Protein AF-A0A1A8PCQ2-F1 (afdb_monomer_lite)

InterPro domains:
  IPR011990 Tetratricopeptide-like helical domain superfamily [G3DSA:1.25.40.10] (25-144)
  IPR052284 Collagen-modifying leprecan protein [PTHR13986] (1-192)
  IPR056585 Leprecan-like alpha-helical domain [PF23557] (1-192)

pLDDT: mean 93.03, std 7.13, range [60.5, 98.38]

Radius of gyration: 22.76 Å; chains: 1; bounding box: 56×37×60 Å

Organism: NCBI:txid704102

Sequence (193 aa):
WAKAAELLEKSITTKETLRKVRRQCYDDCAASGTAALSKLDSEEGNTWDQWALDWIQQRAECLRFCVGQSVSPTGQLPVSTDIEYEFDTRNPYNFLQVTYYKLEKVKKAASAAHTYFVANPSHLEMRNNIEKYRRMEGVSEEDFQDREIEKEKHWVLYDAAVHHEASSDWLRAAEKWKACVNQTLLQTDECRL

Secondary structure (DSSP, 8-state):
-HHHHHHHHHHHHHHHHHHHHHHHHHHHTTTTTHHHHHHHTS--TT-HHHHHHHHHHHHHHHHHHHHHHHS-GGGGSPPPHHHHHHHHTTHHHHHHHHHHHHTT-HHHHHHHHHHHHHH-TT-HHHHHHHHHHHTSTT--GGG---TTHHHHHHHHHHHHHHHHHHTT-HHHHHHHHHHHHHHHHHHHHHH--

Foldseek 3Di:
DVVLLVVLVVVVVLVVVLLVQLLVLLVVLVCFLVVLVVCCPPPDPDCNVVSVVNRVVRSVVSSCVSSVVPAPPVSPDDDDPVVVVCVVLLVSLVVNLVVCVVVVVLLSSQQSLLLNCVSVVVPPVSVVVNVVSCPDPPHDPVSNHRPCVLVCVLVVLVVQLVVCVVVVVVVVNVVSVVVSVVSVVVVVSSVPD

Structure (mmCIF, N/CA/C/O backbone):
data_AF-A0A1A8PCQ2-F1
#
_entry.id   AF-A0A1A8PCQ2-F1
#
loop_
_atom_site.group_PDB
_atom_site.id
_atom_site.type_symbol
_atom_site.label_atom_id
_atom_site.label_alt_id
_atom_site.label_comp_id
_atom_site.label_asym_id
_atom_site.label_entity_id
_atom_site.label_seq_id
_atom_site.pdbx_PDB_ins_code
_atom_site.Cartn_x
_atom_site.Cartn_y
_atom_site.Cartn_z
_atom_site.occupancy
_atom_site.B_iso_or_equiv
_atom_site.auth_seq_id
_atom_site.auth_comp_id
_atom_site.auth_asym_id
_atom_site.auth_atom_id
_atom_site.pdbx_PDB_model_num
ATOM 1 N N . TRP A 1 1 ? 4.176 13.026 20.968 1.00 92.94 1 TRP A N 1
ATOM 2 C CA . TRP A 1 1 ? 3.136 12.304 20.203 1.00 92.94 1 TRP A CA 1
ATOM 3 C C . TRP A 1 1 ? 2.851 12.919 18.836 1.00 92.94 1 TRP A C 1
ATOM 5 O O . TRP A 1 1 ? 3.029 12.217 17.855 1.00 92.94 1 TRP A O 1
ATOM 15 N N . ALA A 1 2 ? 2.497 14.207 18.720 1.00 96.62 2 ALA A N 1
ATOM 16 C CA . ALA A 1 2 ? 2.142 14.817 17.424 1.00 96.62 2 ALA A CA 1
ATOM 17 C C . ALA A 1 2 ? 3.208 14.629 16.328 1.00 96.62 2 ALA A C 1
ATOM 19 O O . ALA A 1 2 ? 2.886 14.175 15.233 1.00 96.62 2 ALA A O 1
ATOM 20 N N . LYS A 1 3 ? 4.483 14.885 16.651 1.00 97.38 3 LYS A N 1
ATOM 21 C CA . LYS A 1 3 ? 5.580 14.705 15.692 1.00 97.38 3 LYS A CA 1
ATOM 22 C C . LYS A 1 3 ? 5.773 13.250 15.257 1.00 97.38 3 LYS A C 1
ATOM 24 O O . LYS A 1 3 ? 6.074 13.001 14.098 1.00 97.38 3 LYS A O 1
ATOM 29 N N . ALA A 1 4 ? 5.567 12.297 16.166 1.00 96.75 4 ALA A N 1
ATOM 30 C CA . ALA A 1 4 ? 5.665 10.874 15.851 1.00 96.75 4 ALA A CA 1
ATOM 31 C C . ALA A 1 4 ? 4.567 10.446 14.865 1.00 96.75 4 ALA A C 1
ATOM 33 O O . ALA A 1 4 ? 4.875 9.799 13.871 1.00 96.75 4 ALA A O 1
ATOM 34 N N . ALA A 1 5 ? 3.317 10.882 15.081 1.00 97.06 5 ALA A N 1
ATOM 35 C CA . ALA A 1 5 ? 2.226 10.626 14.135 1.00 97.06 5 ALA A CA 1
ATOM 36 C C . ALA A 1 5 ? 2.530 11.227 12.760 1.00 97.06 5 ALA A C 1
ATOM 38 O O . ALA A 1 5 ? 2.366 10.554 11.754 1.00 97.06 5 ALA A O 1
ATOM 39 N N . GLU A 1 6 ? 3.016 12.471 12.715 1.00 97.62 6 GLU A N 1
ATOM 40 C CA . GLU A 1 6 ? 3.392 13.124 11.457 1.00 97.62 6 GLU A CA 1
ATOM 41 C C . GLU A 1 6 ? 4.453 12.321 10.688 1.00 97.62 6 GLU A C 1
ATOM 43 O O . GLU A 1 6 ? 4.328 12.138 9.481 1.00 97.62 6 GLU A O 1
ATOM 48 N N . LEU A 1 7 ? 5.491 11.836 11.375 1.00 97.44 7 LEU A N 1
ATOM 49 C CA 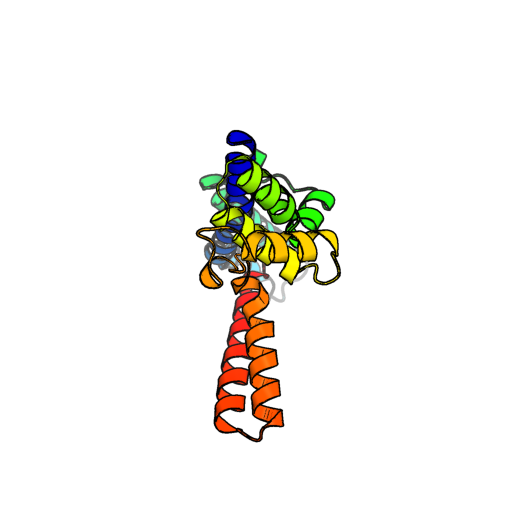. LEU A 1 7 ? 6.566 11.067 10.748 1.00 97.44 7 LEU A CA 1
ATOM 50 C C . LEU A 1 7 ? 6.102 9.680 10.280 1.00 97.44 7 LEU A C 1
ATOM 52 O O . LEU A 1 7 ? 6.480 9.273 9.186 1.00 97.44 7 LEU A O 1
ATOM 56 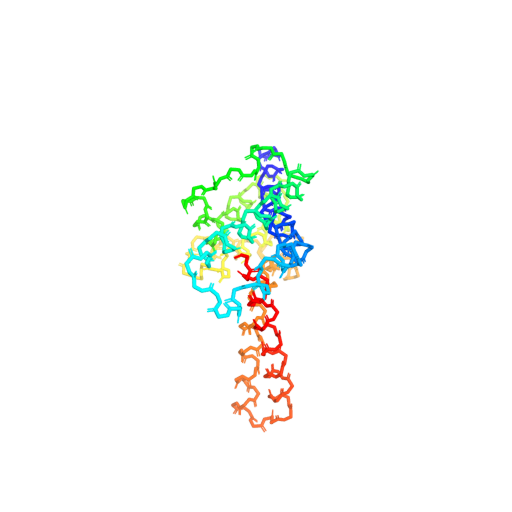N N . LEU A 1 8 ? 5.262 8.988 11.058 1.00 96.69 8 LEU A N 1
ATOM 57 C CA . LEU A 1 8 ? 4.680 7.694 10.677 1.00 96.69 8 LEU A CA 1
ATOM 58 C C . LEU A 1 8 ? 3.729 7.819 9.477 1.00 96.69 8 LEU A C 1
ATOM 60 O O . LEU A 1 8 ? 3.796 7.031 8.543 1.00 96.69 8 LEU A O 1
ATOM 64 N N . GLU A 1 9 ? 2.872 8.840 9.451 1.00 97.44 9 GLU A N 1
ATOM 65 C CA . GLU A 1 9 ? 1.994 9.085 8.298 1.00 97.44 9 GLU A CA 1
ATOM 66 C C . GLU A 1 9 ? 2.801 9.418 7.035 1.00 97.44 9 GLU A C 1
ATOM 68 O O . GLU A 1 9 ? 2.512 8.929 5.938 1.00 97.44 9 GLU A O 1
ATOM 73 N N . LYS A 1 10 ? 3.865 10.216 7.190 1.00 96.12 10 LYS A N 1
ATOM 74 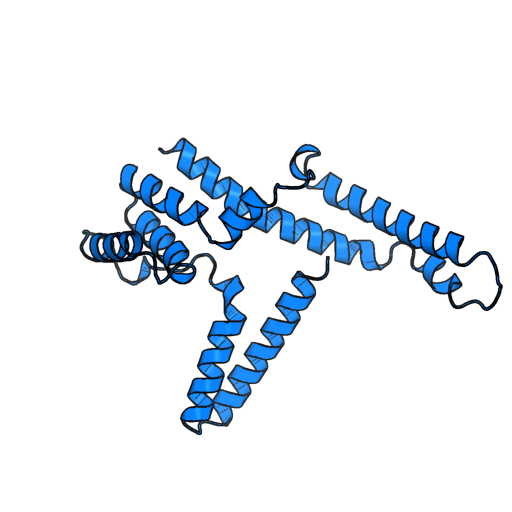C CA . LYS A 1 10 ? 4.790 10.520 6.095 1.00 96.12 10 LYS A CA 1
ATOM 75 C C . LYS A 1 10 ? 5.510 9.277 5.597 1.00 96.12 10 LYS A C 1
ATOM 77 O O . LYS A 1 10 ? 5.669 9.153 4.387 1.00 96.12 10 LYS A O 1
ATOM 82 N N . SER A 1 11 ? 5.942 8.370 6.472 1.00 94.94 11 SER A N 1
ATOM 83 C CA . SER A 1 11 ? 6.655 7.163 6.045 1.00 94.94 11 SER A CA 1
ATOM 84 C C . SER A 1 11 ? 5.747 6.209 5.261 1.00 94.94 11 SER A C 1
ATOM 86 O O . SER A 1 11 ? 6.158 5.735 4.203 1.00 94.94 11 SER A O 1
ATOM 88 N N . ILE A 1 12 ? 4.493 6.022 5.692 1.00 95.25 12 ILE A N 1
ATOM 89 C CA . ILE A 1 12 ? 3.469 5.251 4.958 1.00 95.25 12 ILE A CA 1
ATOM 90 C C . ILE A 1 12 ? 3.229 5.856 3.572 1.00 95.25 12 ILE A C 1
ATOM 92 O O . ILE A 1 12 ? 3.398 5.178 2.559 1.00 95.25 12 ILE A O 1
ATOM 96 N N . THR A 1 13 ? 2.956 7.162 3.516 1.00 94.50 13 THR A N 1
ATOM 97 C CA . THR A 1 13 ? 2.720 7.871 2.246 1.00 94.50 13 THR A CA 1
ATOM 98 C C . THR A 1 13 ? 3.946 7.813 1.326 1.00 94.50 13 THR A C 1
ATOM 100 O O . THR A 1 13 ? 3.824 7.666 0.109 1.00 94.50 13 THR A O 1
ATOM 103 N N . THR A 1 14 ? 5.152 7.906 1.896 1.00 92.75 14 THR A N 1
ATOM 104 C CA . THR A 1 14 ? 6.410 7.844 1.140 1.00 92.75 14 THR A CA 1
ATOM 105 C C . THR A 1 14 ? 6.627 6.457 0.537 1.00 92.75 14 THR A C 1
ATOM 107 O O . THR A 1 14 ? 7.016 6.388 -0.627 1.00 92.75 14 THR A O 1
ATOM 110 N N . LYS A 1 15 ? 6.328 5.360 1.258 1.00 91.38 15 LYS A N 1
ATOM 111 C CA . LYS A 1 15 ? 6.422 3.986 0.716 1.00 91.38 15 LYS A CA 1
ATOM 112 C C . LYS A 1 15 ? 5.547 3.836 -0.533 1.00 91.38 15 LYS A C 1
ATOM 114 O O . LYS A 1 15 ? 6.019 3.359 -1.565 1.00 91.38 15 LYS A O 1
ATOM 119 N N . GLU A 1 16 ? 4.299 4.293 -0.471 1.00 90.00 16 GLU A N 1
ATOM 120 C CA . GLU A 1 16 ? 3.370 4.235 -1.608 1.00 90.00 16 GLU A CA 1
ATOM 121 C C . GLU A 1 16 ? 3.811 5.118 -2.776 1.00 90.00 16 GLU A C 1
ATOM 123 O O . GLU A 1 16 ? 3.795 4.689 -3.930 1.00 90.00 16 GLU A O 1
ATOM 128 N N . THR A 1 17 ? 4.233 6.347 -2.480 1.00 92.12 17 THR A N 1
ATOM 129 C CA . THR A 1 17 ? 4.684 7.302 -3.498 1.00 92.12 17 THR A CA 1
ATOM 130 C C . THR A 1 17 ? 5.923 6.782 -4.218 1.00 92.12 17 THR A C 1
ATOM 132 O O . THR A 1 17 ? 5.981 6.819 -5.445 1.00 92.12 17 THR A O 1
ATOM 135 N N . LEU A 1 18 ? 6.889 6.228 -3.479 1.00 91.50 18 LEU A N 1
ATOM 136 C CA . LEU A 1 1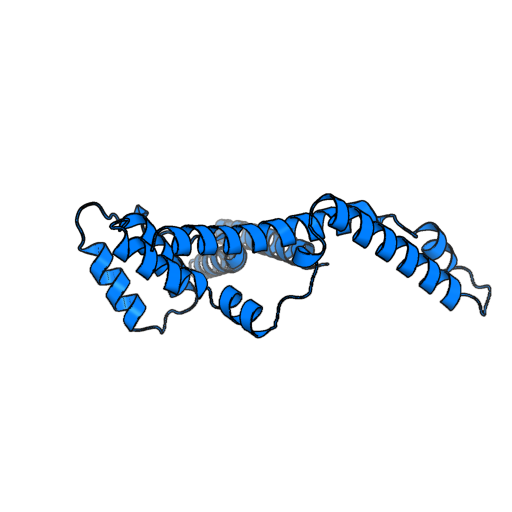8 ? 8.103 5.656 -4.052 1.00 91.50 18 LEU A CA 1
ATOM 137 C C . LEU A 1 18 ? 7.790 4.471 -4.972 1.00 91.50 18 LEU A C 1
ATOM 139 O O . LEU A 1 18 ? 8.366 4.375 -6.055 1.00 91.50 18 LEU A O 1
ATOM 143 N N . ARG A 1 19 ? 6.848 3.601 -4.581 1.00 89.56 19 ARG A N 1
ATOM 144 C CA . ARG A 1 19 ? 6.384 2.496 -5.432 1.00 89.56 19 ARG A CA 1
ATOM 145 C C . ARG A 1 19 ? 5.777 3.013 -6.739 1.00 89.56 19 ARG A C 1
ATOM 147 O O . ARG A 1 19 ? 6.146 2.526 -7.804 1.00 89.56 19 ARG A O 1
ATOM 154 N N . LYS A 1 20 ? 4.908 4.030 -6.671 1.00 91.25 20 LYS A N 1
ATOM 155 C CA . LYS A 1 20 ? 4.285 4.649 -7.856 1.00 91.25 20 LYS A CA 1
ATOM 156 C C . LYS A 1 20 ? 5.316 5.283 -8.787 1.00 91.25 20 LYS A C 1
ATOM 158 O O . LYS A 1 20 ? 5.269 5.041 -9.986 1.00 91.25 20 LYS A O 1
ATOM 163 N N . VAL A 1 21 ? 6.272 6.038 -8.243 1.00 93.81 21 VAL A N 1
ATOM 164 C CA . VAL A 1 21 ? 7.347 6.662 -9.034 1.00 93.81 21 VAL A CA 1
ATOM 165 C C . VAL A 1 21 ? 8.203 5.606 -9.728 1.00 93.81 21 VAL A C 1
ATOM 167 O O . VAL A 1 21 ? 8.462 5.721 -10.921 1.00 93.81 21 VAL A O 1
ATOM 170 N N . ARG A 1 22 ? 8.614 4.550 -9.012 1.00 92.12 22 ARG A N 1
ATOM 171 C CA . ARG A 1 22 ? 9.394 3.451 -9.605 1.00 92.12 22 ARG A CA 1
ATOM 172 C C . ARG A 1 22 ? 8.640 2.776 -10.748 1.00 92.12 22 ARG A C 1
ATOM 174 O O . ARG A 1 22 ? 9.241 2.525 -11.786 1.00 92.12 22 ARG A O 1
ATOM 181 N N . ARG A 1 23 ? 7.337 2.537 -10.578 1.00 91.31 23 ARG A N 1
ATOM 182 C CA . ARG A 1 23 ? 6.488 1.932 -11.611 1.00 91.31 23 ARG A CA 1
ATOM 183 C C . ARG A 1 23 ? 6.337 2.827 -12.834 1.00 91.31 23 ARG A C 1
ATOM 185 O O . ARG A 1 23 ? 6.575 2.364 -13.941 1.00 91.31 23 ARG A O 1
ATOM 192 N N . GLN A 1 24 ? 6.034 4.104 -12.624 1.00 93.31 24 GLN A N 1
ATOM 193 C CA . GLN A 1 24 ? 5.938 5.074 -13.711 1.00 93.31 24 GLN A CA 1
ATOM 194 C C . GLN A 1 24 ? 7.246 5.134 -14.512 1.00 93.31 24 GLN A C 1
ATOM 196 O O . GLN A 1 24 ? 7.231 5.004 -15.729 1.00 93.31 24 GLN A O 1
ATOM 201 N N . CYS A 1 25 ? 8.390 5.215 -13.827 1.00 94.69 25 CYS A N 1
ATOM 202 C CA . CYS A 1 25 ? 9.693 5.196 -14.487 1.00 94.69 25 CYS A CA 1
ATOM 203 C C . CYS A 1 25 ? 9.984 3.881 -15.221 1.00 94.69 25 CYS A C 1
ATOM 205 O O . CYS A 1 25 ? 10.624 3.901 -16.270 1.00 94.69 25 CYS A O 1
ATOM 207 N N . TYR A 1 26 ? 9.535 2.737 -14.696 1.00 92.94 26 TYR A N 1
ATOM 208 C CA . TYR A 1 26 ? 9.676 1.448 -15.375 1.00 92.94 26 TYR A CA 1
ATOM 209 C C . TYR A 1 26 ? 8.964 1.431 -16.730 1.00 92.94 26 TYR A C 1
ATOM 211 O O . TYR A 1 26 ? 9.542 0.947 -17.714 1.00 92.94 26 TYR A O 1
ATOM 219 N N . ASP A 1 27 ? 7.747 1.975 -16.765 1.00 92.81 27 ASP A N 1
ATOM 220 C CA . ASP A 1 27 ? 6.914 2.072 -17.961 1.00 92.81 27 ASP A CA 1
ATOM 221 C C . ASP A 1 27 ? 7.460 3.118 -18.942 1.00 92.81 27 ASP A C 1
ATOM 223 O O . ASP A 1 27 ? 7.641 2.818 -20.122 1.00 92.81 27 ASP A O 1
ATOM 227 N N . ASP A 1 28 ? 7.841 4.303 -18.460 1.00 94.56 28 ASP A N 1
ATOM 228 C CA . ASP A 1 28 ? 8.404 5.369 -19.300 1.00 94.56 28 ASP A CA 1
ATOM 229 C C . ASP A 1 28 ? 9.738 4.956 -19.945 1.00 94.56 28 ASP A C 1
ATOM 231 O O . ASP A 1 28 ? 10.035 5.319 -21.085 1.00 94.56 28 ASP A O 1
ATOM 235 N N . CYS A 1 29 ? 10.532 4.140 -19.248 1.00 95.31 29 CYS A N 1
ATOM 236 C CA . CYS A 1 29 ? 11.789 3.605 -19.763 1.00 95.31 29 CYS A CA 1
ATOM 237 C C . CYS A 1 29 ? 11.623 2.293 -20.551 1.00 95.31 29 CYS A C 1
ATOM 239 O O . CYS A 1 29 ? 12.629 1.732 -20.987 1.00 95.31 29 CYS A O 1
ATOM 241 N N . ALA A 1 30 ? 10.403 1.756 -20.737 1.00 92.12 30 ALA A N 1
ATOM 242 C CA . ALA A 1 30 ? 10.136 0.483 -21.436 1.00 92.12 30 ALA A CA 1
ATOM 243 C C . ALA A 1 30 ? 10.827 0.383 -22.806 1.00 92.12 30 ALA A C 1
ATOM 245 O O . ALA A 1 30 ? 11.391 -0.656 -23.142 1.00 92.12 30 ALA A O 1
ATOM 246 N N . ALA A 1 31 ? 10.835 1.480 -23.566 1.00 93.00 31 ALA A N 1
ATOM 247 C CA . ALA A 1 31 ? 11.426 1.532 -24.900 1.00 93.00 31 ALA A CA 1
ATOM 248 C C . ALA A 1 31 ? 12.953 1.761 -24.911 1.00 93.00 31 ALA A C 1
ATOM 250 O O . ALA A 1 31 ? 13.582 1.639 -25.967 1.00 93.00 31 ALA A O 1
ATOM 251 N N . SER A 1 32 ? 13.573 2.093 -23.774 1.00 94.00 32 SER A N 1
ATOM 252 C CA . SER A 1 32 ? 15.008 2.388 -23.693 1.00 94.00 32 SER A CA 1
ATOM 253 C C . SER A 1 32 ? 15.853 1.160 -24.041 1.00 94.00 32 SER A C 1
ATOM 255 O O . SER A 1 32 ? 15.648 0.076 -23.497 1.00 94.00 32 SER A O 1
ATOM 257 N N . GLY A 1 33 ? 16.803 1.329 -24.965 1.00 87.75 33 GLY A N 1
ATOM 258 C CA . GLY A 1 33 ? 17.690 0.258 -25.426 1.00 87.75 33 GLY A CA 1
ATOM 259 C C . GLY A 1 33 ? 17.037 -0.797 -26.330 1.00 87.75 33 GLY A C 1
ATOM 260 O O . GLY A 1 33 ? 17.701 -1.759 -26.706 1.00 87.75 33 GLY A O 1
ATOM 261 N N . THR A 1 34 ? 15.772 -0.635 -26.736 1.00 88.75 34 THR A N 1
ATOM 262 C CA . THR A 1 34 ? 15.088 -1.590 -27.637 1.00 88.75 34 THR A CA 1
ATOM 263 C C . THR A 1 34 ? 15.778 -1.754 -28.996 1.00 88.75 34 THR A C 1
ATOM 265 O O . THR A 1 34 ? 15.703 -2.820 -29.598 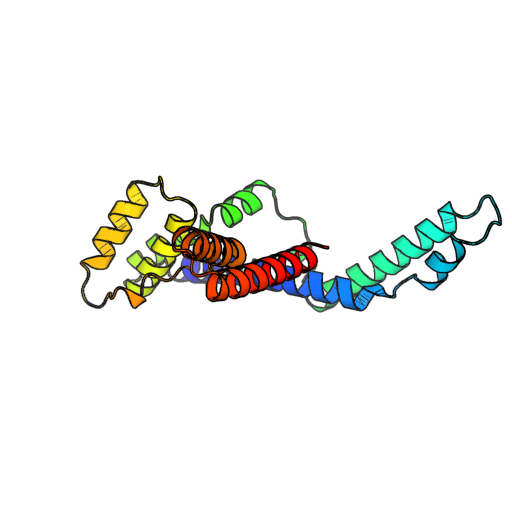1.00 88.75 34 THR A O 1
ATOM 268 N N . ALA A 1 35 ? 16.509 -0.738 -29.463 1.00 86.38 35 ALA A N 1
ATOM 269 C CA . ALA A 1 35 ? 17.318 -0.814 -30.682 1.00 86.38 35 ALA A CA 1
ATOM 270 C C . ALA A 1 35 ? 18.572 -1.701 -30.544 1.00 86.38 35 ALA A C 1
ATOM 272 O O . ALA A 1 35 ? 19.098 -2.175 -31.549 1.00 86.38 35 ALA A O 1
ATOM 273 N N . ALA A 1 36 ? 19.080 -1.895 -29.324 1.00 84.19 36 ALA A N 1
ATOM 274 C CA . ALA A 1 36 ? 20.111 -2.890 -29.034 1.00 84.19 36 ALA A CA 1
ATOM 275 C C . ALA A 1 36 ? 19.473 -4.273 -28.847 1.00 84.19 36 ALA A C 1
ATOM 277 O O . ALA A 1 36 ? 20.001 -5.263 -29.346 1.00 84.19 36 ALA A O 1
ATOM 278 N N . LEU A 1 37 ? 18.282 -4.321 -28.233 1.00 82.44 37 LEU A N 1
ATOM 279 C CA . LEU A 1 37 ? 17.499 -5.547 -28.084 1.00 82.44 37 LEU A CA 1
ATOM 280 C C . LEU A 1 37 ? 17.168 -6.200 -29.433 1.00 82.44 37 LEU A C 1
ATOM 282 O O . LEU A 1 37 ? 17.360 -7.396 -29.592 1.00 82.44 37 LEU A O 1
ATOM 286 N N . SER A 1 38 ? 16.753 -5.422 -30.433 1.00 84.75 38 SER A N 1
ATOM 287 C CA . SER A 1 38 ? 16.441 -5.947 -31.770 1.00 84.75 38 SER A CA 1
ATOM 288 C C . SER A 1 38 ? 17.643 -6.542 -32.513 1.00 84.75 38 SER A C 1
ATOM 290 O O . SER A 1 38 ? 17.460 -7.253 -33.498 1.00 84.75 38 SER A O 1
ATOM 292 N N . LYS A 1 39 ? 18.874 -6.267 -32.062 1.00 83.19 39 LYS A N 1
ATOM 293 C CA . LYS A 1 39 ? 20.103 -6.846 -32.625 1.00 83.19 39 LYS A CA 1
ATOM 294 C C . LYS A 1 39 ? 20.459 -8.195 -32.001 1.00 83.19 39 LYS A C 1
ATOM 296 O O . LYS A 1 39 ? 21.241 -8.925 -32.600 1.00 83.19 39 LYS A O 1
ATOM 301 N N . LEU A 1 40 ? 19.873 -8.559 -30.854 1.00 77.25 40 LEU A N 1
ATOM 302 C CA . LEU A 1 40 ? 20.057 -9.887 -30.248 1.00 77.25 40 LEU A CA 1
ATOM 303 C C . LEU A 1 40 ? 19.493 -11.010 -31.123 1.00 77.25 40 LEU A C 1
ATOM 305 O O . LEU A 1 40 ? 20.032 -12.110 -31.105 1.00 77.25 40 LEU A O 1
ATOM 309 N N . ASP A 1 41 ? 18.458 -10.717 -31.911 1.00 70.88 41 ASP A N 1
ATOM 310 C CA . ASP A 1 41 ? 17.853 -11.677 -32.841 1.00 70.88 41 ASP A CA 1
ATOM 311 C C . ASP A 1 41 ? 18.668 -11.853 -34.138 1.00 70.88 41 ASP A C 1
ATOM 313 O O . ASP A 1 41 ? 18.335 -12.700 -34.967 1.00 70.88 41 ASP A O 1
ATOM 317 N N . SER A 1 42 ? 19.727 -11.059 -34.349 1.00 71.69 42 SER A N 1
ATOM 318 C CA . SER A 1 42 ? 20.610 -11.232 -35.505 1.00 71.69 42 SER A CA 1
ATOM 319 C C . SER A 1 42 ? 21.579 -12.400 -35.288 1.00 71.69 42 SER A C 1
ATOM 321 O O . SER A 1 42 ? 22.263 -12.477 -34.272 1.00 71.69 42 SER A O 1
ATOM 323 N N . GLU A 1 43 ? 21.656 -13.313 -36.261 1.00 61.28 43 GLU A N 1
ATOM 324 C CA . GLU A 1 43 ? 22.483 -14.534 -36.212 1.00 61.28 43 GLU A CA 1
ATOM 325 C C . GLU A 1 43 ? 24.011 -14.272 -36.253 1.00 61.28 43 GLU A C 1
ATOM 327 O O . GLU A 1 43 ? 24.805 -15.215 -36.317 1.00 61.28 43 GLU A O 1
ATOM 332 N N . GLU A 1 44 ? 24.462 -13.012 -36.211 1.00 60.50 44 GLU A N 1
ATOM 333 C CA . GLU A 1 44 ? 25.887 -12.669 -36.233 1.00 60.50 44 GLU A CA 1
ATOM 334 C C . GLU A 1 44 ? 26.528 -12.902 -34.857 1.00 60.50 44 GLU A C 1
ATOM 336 O O . GLU A 1 44 ? 26.404 -12.126 -33.908 1.00 60.50 44 GLU A O 1
ATOM 341 N N . GLY A 1 45 ? 27.207 -14.045 -34.754 1.00 62.84 45 GLY A N 1
ATOM 342 C CA . GLY A 1 45 ? 27.825 -14.533 -33.531 1.00 62.84 45 GLY A CA 1
ATOM 343 C C . GLY A 1 45 ? 28.912 -13.626 -32.938 1.00 62.84 45 GLY A C 1
ATOM 344 O O . GLY A 1 45 ? 29.689 -12.981 -33.638 1.00 62.84 45 GLY A O 1
ATOM 345 N N . ASN A 1 46 ? 29.015 -13.734 -31.608 1.00 67.75 46 ASN A N 1
ATOM 346 C CA . ASN A 1 46 ? 30.063 -13.242 -30.700 1.00 67.75 46 ASN A CA 1
ATOM 347 C C . ASN A 1 46 ? 29.946 -11.813 -30.128 1.00 67.75 46 ASN A C 1
ATOM 349 O O . ASN A 1 46 ? 30.831 -11.421 -29.374 1.00 67.75 46 ASN A O 1
ATOM 353 N N . THR A 1 47 ? 28.872 -11.069 -30.414 1.00 79.88 47 THR A N 1
ATOM 354 C CA . THR A 1 47 ? 28.626 -9.721 -29.836 1.00 79.88 47 THR A CA 1
ATOM 355 C C . THR A 1 47 ? 27.266 -9.563 -29.147 1.00 79.88 47 THR A C 1
ATOM 357 O O . THR A 1 47 ? 26.891 -8.463 -28.736 1.00 79.88 47 THR A O 1
ATOM 360 N N . TRP A 1 48 ? 26.525 -10.662 -28.978 1.00 83.50 48 TRP A N 1
ATOM 361 C CA . TRP A 1 48 ? 25.231 -10.681 -28.286 1.00 83.50 48 TRP A CA 1
ATOM 362 C C . TRP A 1 48 ? 25.318 -10.144 -26.852 1.00 83.50 48 TRP A C 1
ATOM 364 O O . TRP A 1 48 ? 24.419 -9.447 -26.388 1.00 83.50 48 TRP A O 1
ATOM 374 N N . ASP A 1 49 ? 26.423 -10.428 -26.169 1.00 87.25 49 ASP A N 1
ATOM 375 C CA . ASP A 1 49 ? 26.731 -9.979 -24.817 1.00 87.25 49 ASP A CA 1
ATOM 376 C C . ASP A 1 49 ? 26.887 -8.455 -24.754 1.00 87.25 49 ASP A C 1
ATOM 378 O O . ASP A 1 49 ? 26.375 -7.817 -23.835 1.00 87.25 49 ASP A O 1
ATOM 382 N N . GLN A 1 50 ? 27.516 -7.856 -25.768 1.00 87.75 50 GLN A N 1
ATOM 383 C CA . GLN A 1 50 ? 27.656 -6.407 -25.889 1.00 87.75 50 GLN A CA 1
ATOM 384 C C . GLN A 1 50 ? 26.307 -5.727 -26.126 1.00 87.75 50 GLN A C 1
ATOM 386 O O . GLN A 1 50 ? 26.023 -4.715 -25.489 1.00 87.75 50 GLN A O 1
ATOM 391 N N . TRP A 1 51 ? 25.453 -6.276 -26.995 1.00 88.62 51 TRP A N 1
ATOM 392 C CA . TRP A 1 51 ? 24.118 -5.714 -27.237 1.00 88.62 51 TRP A CA 1
ATOM 393 C C . TRP A 1 51 ? 23.183 -5.888 -26.039 1.00 88.62 51 TRP A C 1
ATOM 395 O O . TRP A 1 51 ? 22.427 -4.973 -25.717 1.00 88.62 51 TRP A O 1
ATOM 405 N N . ALA A 1 52 ? 23.267 -7.021 -25.336 1.00 88.75 52 ALA A N 1
ATOM 406 C CA . ALA A 1 52 ? 22.551 -7.221 -24.081 1.00 88.75 52 ALA A CA 1
ATOM 407 C C . ALA A 1 52 ? 23.010 -6.222 -23.010 1.00 88.75 52 ALA A C 1
ATOM 409 O O . ALA A 1 52 ? 22.173 -5.609 -22.347 1.00 88.75 52 ALA A O 1
ATOM 410 N N . LEU A 1 53 ? 24.324 -6.020 -22.862 1.00 91.44 53 LEU A N 1
ATOM 411 C CA . LEU A 1 53 ? 24.876 -5.048 -21.921 1.00 91.44 53 LEU A CA 1
ATOM 412 C C . LEU A 1 53 ? 24.458 -3.617 -22.275 1.00 91.44 53 LEU A C 1
ATOM 414 O O . LEU A 1 53 ? 24.042 -2.884 -21.384 1.00 91.44 53 LEU A O 1
ATOM 418 N N . ASP A 1 54 ? 24.516 -3.239 -23.553 1.00 91.81 54 ASP A N 1
ATOM 419 C CA . ASP A 1 54 ? 24.092 -1.922 -24.041 1.00 91.81 54 ASP A CA 1
ATOM 420 C C . ASP A 1 54 ? 22.599 -1.675 -23.768 1.00 91.81 54 ASP A C 1
ATOM 422 O O . ASP A 1 54 ? 22.220 -0.642 -23.214 1.00 91.81 54 ASP A O 1
ATOM 426 N N . TRP A 1 55 ? 21.742 -2.663 -24.048 1.00 92.75 55 TRP A N 1
ATOM 427 C CA . TRP A 1 55 ? 20.318 -2.596 -23.715 1.00 92.75 55 TRP A CA 1
ATOM 428 C C . TRP A 1 55 ? 20.084 -2.400 -22.210 1.00 92.75 55 TRP A C 1
ATOM 430 O O . TRP A 1 55 ? 19.362 -1.480 -21.808 1.00 92.75 55 TRP A O 1
ATOM 440 N N . ILE A 1 56 ? 20.715 -3.232 -21.374 1.00 93.12 56 ILE A N 1
ATOM 441 C CA . ILE A 1 56 ? 20.594 -3.156 -19.912 1.00 93.12 56 ILE A CA 1
ATOM 442 C C . ILE A 1 56 ? 21.108 -1.807 -19.401 1.00 93.12 56 ILE A C 1
ATOM 444 O O . ILE A 1 56 ? 20.459 -1.190 -18.556 1.00 93.12 56 ILE A O 1
ATOM 448 N N . GLN A 1 57 ? 22.238 -1.324 -19.919 1.00 95.75 57 GLN A N 1
ATOM 449 C CA . GLN A 1 57 ? 22.842 -0.062 -19.511 1.00 95.75 57 GLN A CA 1
ATOM 450 C C . GLN A 1 57 ? 21.945 1.127 -19.868 1.00 95.75 57 GLN A C 1
ATOM 452 O O . GLN A 1 57 ? 21.642 1.932 -18.988 1.00 95.75 57 GLN A O 1
ATOM 457 N N . GLN A 1 58 ? 21.452 1.212 -21.106 1.00 95.94 58 GLN A N 1
ATOM 458 C CA . GLN A 1 58 ? 20.543 2.286 -21.520 1.00 95.94 58 GLN A CA 1
ATOM 459 C C . GLN A 1 58 ? 19.260 2.298 -20.681 1.00 95.94 58 GLN A C 1
ATOM 461 O O . GLN A 1 58 ? 18.789 3.361 -20.261 1.00 95.94 58 GLN A O 1
ATOM 466 N N . ARG A 1 59 ? 18.700 1.116 -20.386 1.00 94.94 59 ARG A N 1
ATOM 467 C CA . ARG A 1 59 ? 17.528 0.999 -19.511 1.00 94.94 59 ARG A CA 1
ATOM 468 C C . ARG A 1 59 ? 17.848 1.435 -18.078 1.00 94.94 59 ARG A C 1
ATOM 470 O O . ARG A 1 59 ? 17.081 2.201 -17.497 1.00 94.94 59 ARG A O 1
ATOM 477 N N . ALA A 1 60 ? 18.976 1.005 -17.516 1.00 94.62 60 ALA A N 1
ATOM 478 C CA . ALA A 1 60 ? 19.403 1.377 -16.167 1.00 94.62 60 ALA A CA 1
ATOM 479 C C . ALA A 1 60 ? 19.674 2.885 -16.030 1.00 94.62 60 ALA A C 1
ATOM 481 O O . ALA A 1 60 ? 19.291 3.495 -15.030 1.00 94.62 60 ALA A O 1
ATOM 482 N N . GLU A 1 61 ? 20.290 3.507 -17.036 1.00 96.31 61 GLU A N 1
ATOM 483 C CA . GLU A 1 61 ? 20.533 4.950 -17.077 1.00 96.31 61 GLU A CA 1
ATOM 484 C C . GLU A 1 61 ? 19.225 5.742 -17.121 1.00 96.31 61 GLU A C 1
ATOM 486 O O . GLU A 1 61 ? 19.065 6.683 -16.336 1.00 96.31 61 GLU A O 1
ATOM 491 N N . CYS A 1 62 ? 18.268 5.320 -17.958 1.00 96.81 62 CYS A N 1
ATOM 492 C CA . CYS A 1 62 ? 16.932 5.912 -18.001 1.00 96.81 62 CYS A CA 1
ATOM 493 C C . CYS A 1 62 ? 16.236 5.821 -16.639 1.00 96.81 62 CYS A C 1
ATOM 495 O O . CYS A 1 62 ? 15.784 6.838 -16.111 1.00 96.81 62 CYS A O 1
ATOM 497 N N . LEU A 1 63 ? 16.212 4.630 -16.029 1.00 94.56 63 LEU A N 1
ATOM 498 C CA . LEU A 1 63 ? 15.576 4.406 -14.728 1.00 94.56 63 LEU A CA 1
ATOM 499 C C . LEU A 1 63 ? 16.201 5.275 -13.635 1.00 94.56 63 LEU A C 1
ATOM 501 O O . LEU A 1 63 ? 15.486 5.947 -12.890 1.00 94.56 63 LEU A O 1
ATOM 505 N N . ARG A 1 64 ? 17.537 5.306 -13.559 1.00 94.06 64 ARG A N 1
ATOM 506 C CA . ARG A 1 64 ? 18.266 6.121 -12.579 1.00 94.06 64 ARG A CA 1
ATOM 507 C C . ARG A 1 64 ? 17.956 7.605 -12.751 1.00 94.06 64 ARG A C 1
ATOM 509 O O . ARG A 1 64 ? 17.745 8.302 -11.760 1.00 94.06 64 ARG A O 1
ATOM 516 N N . PHE A 1 65 ? 17.928 8.090 -13.991 1.00 95.75 65 PHE A N 1
ATOM 517 C CA . PHE A 1 65 ? 17.613 9.483 -14.285 1.00 95.75 65 PHE A CA 1
ATOM 518 C C . PHE A 1 65 ? 16.159 9.820 -13.941 1.00 95.75 65 PHE A C 1
ATOM 520 O O . PHE A 1 65 ? 15.923 10.787 -13.221 1.00 95.75 65 PHE A O 1
ATOM 527 N N . CYS A 1 66 ? 15.200 9.002 -14.382 1.00 96.56 66 CYS A N 1
ATOM 528 C CA . CYS A 1 66 ? 13.776 9.204 -14.122 1.00 96.56 66 CYS A CA 1
ATOM 529 C C . CYS A 1 66 ? 13.471 9.235 -12.619 1.00 96.56 66 CYS A C 1
ATOM 531 O O . CYS A 1 66 ? 12.907 10.208 -12.114 1.00 96.56 66 CYS A O 1
ATOM 533 N N . VAL A 1 67 ? 13.923 8.222 -11.869 1.00 95.38 67 VAL A N 1
ATOM 534 C CA . VAL A 1 67 ? 13.713 8.170 -10.414 1.00 95.38 67 VAL A CA 1
ATOM 535 C C . VAL A 1 67 ? 14.421 9.343 -9.728 1.00 95.38 67 VAL A C 1
ATOM 537 O O . VAL A 1 67 ? 13.855 9.955 -8.822 1.00 95.38 67 VAL A O 1
ATOM 540 N N . GLY A 1 68 ? 15.617 9.713 -10.194 1.00 95.75 68 GLY A N 1
ATOM 541 C CA . GLY A 1 68 ? 16.391 10.839 -9.671 1.00 95.75 68 GLY A CA 1
ATOM 542 C C . GLY A 1 68 ? 15.753 12.217 -9.830 1.00 95.75 68 GLY A C 1
ATOM 543 O O . GLY A 1 68 ? 16.100 13.117 -9.069 1.00 95.75 68 GLY A O 1
ATOM 544 N N . GLN A 1 69 ? 14.797 12.392 -10.747 1.00 95.69 69 GLN A N 1
ATOM 545 C CA . GLN A 1 69 ? 14.044 13.647 -10.860 1.00 95.69 69 GLN A CA 1
ATOM 546 C C . GLN A 1 69 ? 13.032 13.836 -9.726 1.00 95.69 69 GLN A C 1
ATOM 548 O O . GLN A 1 69 ? 12.748 14.967 -9.338 1.00 95.69 69 GLN A O 1
ATOM 553 N N . SER A 1 70 ? 12.487 12.736 -9.198 1.00 93.69 70 SER A N 1
ATOM 554 C CA . SER A 1 70 ? 11.397 12.766 -8.212 1.00 93.69 70 SER A CA 1
ATOM 555 C C . SER A 1 70 ? 11.832 12.350 -6.806 1.00 93.69 70 SER A C 1
ATOM 557 O O . SER A 1 70 ? 11.165 12.685 -5.827 1.00 93.69 70 SER A O 1
ATOM 559 N N . VAL A 1 71 ? 12.937 11.611 -6.681 1.00 94.19 71 VAL A N 1
ATOM 560 C CA . VAL A 1 71 ? 13.391 11.008 -5.423 1.00 94.19 71 VAL A CA 1
ATOM 561 C C . VAL A 1 71 ? 14.810 11.461 -5.113 1.00 94.19 71 VAL A C 1
ATOM 563 O O . VAL A 1 71 ? 15.721 11.310 -5.927 1.00 94.19 71 VAL A O 1
ATOM 566 N N . SER A 1 72 ? 15.015 11.974 -3.898 1.00 92.25 72 SER A N 1
ATOM 567 C CA . SER A 1 72 ? 16.342 12.378 -3.431 1.00 92.25 72 SER A CA 1
ATOM 568 C C . SER A 1 72 ? 17.319 11.192 -3.400 1.00 92.25 72 SER A C 1
ATOM 570 O O . SER A 1 72 ? 16.886 10.050 -3.233 1.00 92.25 72 SER A O 1
ATOM 572 N N . PRO A 1 73 ? 18.642 11.431 -3.471 1.00 90.69 73 PRO A N 1
ATOM 573 C CA . PRO A 1 73 ? 19.632 10.354 -3.401 1.00 90.69 73 PRO A CA 1
ATOM 574 C C . PRO A 1 73 ? 19.468 9.450 -2.169 1.00 90.69 73 PRO A C 1
ATOM 576 O O . PRO A 1 73 ? 19.579 8.235 -2.277 1.00 90.69 73 PRO A O 1
ATOM 579 N N . THR A 1 74 ? 19.124 10.017 -1.008 1.00 88.44 74 THR A N 1
ATOM 580 C CA . THR A 1 74 ? 18.858 9.243 0.216 1.00 88.44 74 THR A CA 1
ATOM 581 C C . THR A 1 74 ? 17.605 8.373 0.099 1.00 88.44 74 THR A C 1
ATOM 583 O O . THR A 1 74 ? 17.595 7.260 0.609 1.00 88.44 74 THR A O 1
ATOM 586 N N . GLY A 1 75 ? 16.557 8.850 -0.581 1.00 86.50 75 GLY A N 1
ATOM 587 C CA . GLY A 1 75 ? 15.317 8.093 -0.787 1.00 86.50 75 GLY A CA 1
ATOM 588 C C . GLY A 1 75 ? 15.435 6.964 -1.816 1.00 86.50 75 GLY A C 1
ATOM 589 O O . GLY A 1 75 ? 14.544 6.124 -1.906 1.00 86.50 75 GLY A O 1
ATOM 590 N N . GLN A 1 76 ? 16.521 6.936 -2.593 1.00 87.38 76 GLN A N 1
ATOM 591 C CA . GLN A 1 76 ? 16.815 5.860 -3.542 1.00 87.38 76 GLN A CA 1
ATOM 592 C C . GLN A 1 76 ? 17.567 4.690 -2.905 1.00 87.38 76 GLN A C 1
ATOM 594 O O . GLN A 1 76 ? 17.623 3.616 -3.504 1.00 87.38 76 GLN A O 1
ATOM 599 N N . LEU A 1 77 ? 18.141 4.888 -1.715 1.00 88.38 77 LEU A N 1
ATOM 600 C CA . LEU A 1 77 ? 18.874 3.843 -1.014 1.00 88.38 77 LEU A CA 1
ATOM 601 C C . LEU A 1 77 ? 17.953 2.656 -0.691 1.00 88.38 77 LEU A C 1
ATOM 603 O O . LEU A 1 77 ? 16.762 2.853 -0.424 1.00 88.38 77 LEU A O 1
ATOM 607 N N . PRO A 1 78 ? 18.488 1.423 -0.714 1.00 87.25 78 PRO A N 1
ATOM 608 C CA . PRO A 1 78 ? 17.724 0.256 -0.313 1.00 87.25 78 PRO A CA 1
ATOM 609 C C . PRO A 1 78 ? 17.285 0.393 1.146 1.00 87.25 78 PRO A C 1
ATOM 611 O O . PRO A 1 78 ? 18.024 0.885 2.003 1.00 87.25 78 PRO A O 1
ATOM 614 N N . VAL A 1 79 ? 16.062 -0.048 1.411 1.00 89.81 79 VAL A N 1
ATOM 615 C CA . VAL A 1 79 ? 15.509 -0.148 2.760 1.00 89.81 79 VAL A CA 1
ATOM 616 C C . VAL A 1 79 ? 15.922 -1.508 3.328 1.00 89.81 79 VAL A C 1
ATOM 618 O O . VAL A 1 79 ? 16.051 -2.472 2.577 1.00 89.81 79 VAL A O 1
ATOM 621 N N . SER A 1 80 ? 16.196 -1.595 4.632 1.00 94.06 80 SER A N 1
ATOM 622 C CA . SER A 1 80 ? 16.531 -2.886 5.239 1.00 94.06 80 SER A CA 1
ATOM 623 C C . SER A 1 80 ? 15.321 -3.821 5.238 1.00 94.06 80 SER A C 1
ATOM 625 O O . SER A 1 80 ? 14.183 -3.378 5.400 1.00 94.06 80 SER A O 1
ATOM 627 N N . THR A 1 81 ? 15.582 -5.123 5.135 1.00 94.94 81 THR A N 1
ATOM 628 C CA . THR A 1 81 ? 14.555 -6.175 5.189 1.00 94.94 81 THR A CA 1
ATOM 629 C C . THR A 1 81 ? 13.711 -6.103 6.458 1.00 94.94 81 THR A C 1
ATOM 631 O O . THR A 1 81 ? 12.517 -6.377 6.418 1.00 94.94 81 THR A O 1
ATOM 634 N N . ASP A 1 82 ? 14.305 -5.679 7.576 1.00 96.06 82 ASP A N 1
ATOM 635 C CA . ASP A 1 82 ? 13.588 -5.498 8.840 1.00 96.06 82 ASP A CA 1
ATOM 636 C C . ASP A 1 82 ? 12.504 -4.427 8.701 1.00 96.06 82 ASP A C 1
ATOM 638 O O . ASP A 1 82 ? 11.363 -4.636 9.092 1.00 96.06 82 ASP A O 1
ATOM 642 N N . ILE A 1 83 ? 12.821 -3.288 8.080 1.00 93.94 83 ILE A N 1
ATOM 643 C CA . ILE A 1 83 ? 11.838 -2.224 7.862 1.00 93.94 83 ILE A CA 1
ATOM 644 C C . ILE A 1 83 ? 10.780 -2.669 6.850 1.00 93.94 83 ILE A C 1
ATOM 646 O O . ILE A 1 83 ? 9.606 -2.353 7.025 1.00 93.94 83 ILE A O 1
ATOM 650 N N . GLU A 1 84 ? 11.151 -3.416 5.811 1.00 93.31 84 GLU A N 1
ATOM 651 C CA . GLU A 1 84 ? 10.168 -3.985 4.882 1.00 93.31 84 GLU A CA 1
ATOM 652 C C . GLU A 1 84 ? 9.170 -4.886 5.618 1.00 93.31 84 GLU A C 1
ATOM 654 O O . GLU A 1 84 ? 7.963 -4.650 5.523 1.00 93.31 84 GLU A O 1
ATOM 659 N N . TYR A 1 85 ? 9.669 -5.802 6.452 1.00 95.50 85 TYR A N 1
ATOM 660 C CA . TYR A 1 85 ? 8.862 -6.683 7.294 1.00 95.50 85 TYR A CA 1
ATOM 661 C C . TYR A 1 85 ? 7.916 -5.910 8.225 1.00 95.50 85 TYR A C 1
ATOM 663 O O . TYR A 1 85 ? 6.731 -6.234 8.324 1.00 95.50 85 TYR A O 1
ATOM 671 N N . GLU A 1 86 ? 8.400 -4.848 8.872 1.00 96.31 86 GLU A N 1
ATOM 672 C CA . GLU A 1 86 ? 7.576 -3.993 9.735 1.00 96.31 86 GLU A CA 1
ATOM 673 C C . GLU A 1 86 ? 6.396 -3.372 8.971 1.00 96.31 86 GLU A C 1
ATOM 675 O O . GLU A 1 86 ? 5.266 -3.338 9.462 1.00 96.31 86 GLU A O 1
ATOM 680 N N . PHE A 1 87 ? 6.622 -2.896 7.745 1.00 95.31 87 PHE A N 1
ATOM 681 C CA . PHE A 1 87 ? 5.541 -2.341 6.931 1.00 95.31 87 PHE A CA 1
ATOM 682 C C . PHE A 1 87 ? 4.613 -3.413 6.357 1.00 95.31 87 PHE A C 1
ATOM 684 O O . PHE A 1 87 ? 3.417 -3.154 6.229 1.00 95.31 87 PHE A O 1
ATOM 691 N N . ASP A 1 88 ? 5.134 -4.581 5.995 1.00 92.56 88 ASP A N 1
ATOM 692 C CA . ASP A 1 88 ? 4.341 -5.662 5.404 1.00 92.56 88 ASP A CA 1
ATOM 693 C C . ASP A 1 88 ? 3.431 -6.319 6.451 1.00 92.56 88 ASP A C 1
ATOM 695 O O . ASP A 1 88 ? 2.278 -6.635 6.167 1.00 92.56 88 ASP A O 1
ATOM 699 N N . THR A 1 89 ? 3.879 -6.378 7.707 1.00 95.44 89 THR A N 1
ATOM 700 C CA . THR A 1 89 ? 3.049 -6.749 8.869 1.00 95.44 89 THR A CA 1
ATOM 701 C C . THR A 1 89 ? 2.174 -5.602 9.388 1.00 95.44 89 THR A C 1
ATOM 703 O O . THR A 1 89 ? 1.499 -5.737 10.411 1.00 95.44 89 THR A O 1
ATOM 706 N N . ARG A 1 90 ? 2.153 -4.459 8.684 1.00 96.88 90 ARG A N 1
ATOM 707 C CA . ARG A 1 90 ? 1.376 -3.252 9.015 1.00 96.88 90 ARG A CA 1
ATOM 708 C C . ARG A 1 90 ? 1.705 -2.659 10.395 1.00 96.88 90 ARG A C 1
ATOM 710 O O . ARG A 1 90 ? 0.917 -1.873 10.926 1.00 96.88 90 ARG A O 1
ATOM 717 N N . ASN A 1 91 ? 2.866 -2.952 10.983 1.00 97.12 91 ASN A N 1
ATOM 718 C CA . ASN A 1 91 ? 3.222 -2.491 12.328 1.00 97.12 91 ASN A CA 1
ATOM 719 C C . ASN A 1 91 ? 3.279 -0.953 12.505 1.00 97.12 91 ASN A C 1
ATOM 721 O O . ASN A 1 91 ? 2.943 -0.478 13.594 1.00 97.12 91 ASN A O 1
ATOM 725 N N . PRO A 1 92 ? 3.567 -0.114 11.482 1.00 97.75 92 PRO A N 1
ATOM 726 C CA . PRO A 1 92 ? 3.390 1.336 11.597 1.00 97.75 92 PRO A CA 1
ATOM 727 C C . PRO A 1 92 ? 1.999 1.750 12.098 1.00 97.75 92 PRO A C 1
ATOM 729 O O . PRO A 1 92 ? 1.879 2.714 12.857 1.00 97.75 92 PRO A O 1
ATOM 732 N N . TYR A 1 93 ? 0.952 0.996 11.748 1.00 98.25 93 TYR A N 1
ATOM 733 C CA . TYR A 1 93 ? -0.410 1.247 12.211 1.00 98.25 93 TYR A CA 1
ATOM 734 C C . TYR A 1 93 ? -0.614 0.907 13.694 1.00 98.25 93 TYR A C 1
ATOM 736 O O . TYR A 1 93 ? -1.366 1.601 14.382 1.00 98.25 93 TYR A O 1
ATOM 744 N N . ASN A 1 94 ? 0.118 -0.076 14.226 1.00 97.94 94 ASN A N 1
ATOM 745 C CA . ASN A 1 94 ? 0.152 -0.363 15.661 1.00 97.94 94 ASN A CA 1
ATOM 746 C C . ASN A 1 94 ? 0.741 0.820 16.455 1.00 97.94 94 ASN A C 1
ATOM 748 O O . ASN A 1 94 ? 0.186 1.251 17.467 1.00 97.94 94 ASN A O 1
ATOM 752 N N . PHE A 1 95 ? 1.817 1.437 15.961 1.00 97.44 95 PHE A N 1
ATOM 753 C CA . PHE A 1 95 ? 2.361 2.649 16.583 1.00 97.44 95 PHE A CA 1
ATOM 754 C C . PHE A 1 95 ? 1.453 3.872 16.384 1.00 97.44 95 PHE A C 1
ATOM 756 O O . PHE A 1 95 ? 1.302 4.698 17.296 1.00 97.44 95 PHE A O 1
ATOM 763 N N . LEU A 1 96 ? 0.816 3.995 15.213 1.00 98.06 96 LEU A N 1
ATOM 764 C CA . LEU A 1 96 ? -0.126 5.077 14.930 1.00 98.06 96 LEU A CA 1
ATOM 765 C C . LEU A 1 96 ? -1.350 5.026 15.838 1.00 98.06 96 LEU A C 1
ATOM 767 O O . LEU A 1 96 ? -1.745 6.085 16.324 1.00 98.06 96 LEU A O 1
ATOM 771 N N . GLN A 1 97 ? -1.923 3.850 16.128 1.00 97.94 97 GLN A N 1
ATOM 772 C CA . GLN A 1 97 ? -3.091 3.789 17.013 1.00 97.94 97 GLN A CA 1
ATOM 773 C C . GLN A 1 97 ? -2.768 4.302 18.420 1.00 97.94 97 GLN A C 1
ATOM 775 O O . GLN A 1 97 ? -3.498 5.155 18.933 1.00 97.94 97 GLN A O 1
ATOM 780 N N . VAL A 1 98 ? -1.614 3.924 18.993 1.00 97.31 98 VAL A N 1
ATOM 781 C CA . VAL A 1 98 ? -1.195 4.437 20.310 1.00 97.31 98 VAL A CA 1
ATOM 782 C C . VAL A 1 98 ? -1.001 5.945 20.242 1.00 97.31 98 VAL A C 1
ATOM 784 O O . VAL A 1 98 ? -1.457 6.684 21.116 1.00 97.31 98 VAL A O 1
ATOM 787 N N . THR A 1 99 ? -0.339 6.418 19.188 1.00 98.00 99 THR A N 1
ATOM 788 C CA . THR A 1 99 ? -0.031 7.838 19.027 1.00 98.00 99 THR A CA 1
ATOM 789 C C . THR A 1 99 ? -1.298 8.676 18.879 1.00 98.00 99 THR A C 1
ATOM 791 O O . THR A 1 99 ? -1.416 9.722 19.517 1.00 98.00 99 THR A O 1
ATOM 794 N N . TYR A 1 100 ? -2.263 8.218 18.080 1.00 98.19 100 TYR A N 1
ATOM 795 C CA . TYR A 1 100 ? -3.546 8.888 17.912 1.00 98.19 100 TYR A CA 1
ATOM 796 C C . TYR A 1 100 ? -4.387 8.856 19.178 1.00 98.19 100 TYR A C 1
ATOM 798 O O . TYR A 1 100 ? -4.974 9.878 19.528 1.00 98.19 100 TYR A O 1
ATOM 806 N N . TYR A 1 101 ? -4.375 7.743 19.909 1.00 97.19 101 TYR A N 1
ATOM 807 C CA . TYR A 1 101 ? -5.041 7.650 21.200 1.00 97.19 101 TYR A CA 1
ATOM 808 C C . TYR A 1 101 ? -4.470 8.653 22.213 1.00 97.19 101 TYR A C 1
ATOM 810 O O . TYR A 1 101 ? -5.224 9.367 22.866 1.00 97.19 101 TYR A O 1
ATOM 818 N N . LYS A 1 102 ? -3.137 8.788 22.295 1.00 97.56 102 LYS A N 1
ATOM 819 C CA . LYS A 1 102 ? -2.464 9.782 23.158 1.00 97.56 102 LYS A CA 1
ATOM 820 C C . LYS A 1 102 ? -2.714 11.236 22.747 1.00 97.56 102 LYS A C 1
ATOM 822 O O . LYS A 1 102 ? -2.449 12.133 23.539 1.00 97.56 102 LYS A O 1
ATOM 827 N N . LEU A 1 103 ? -3.171 11.466 21.519 1.00 97.75 103 LEU A N 1
ATOM 828 C CA . LEU A 1 103 ? -3.559 12.776 20.991 1.00 97.75 103 LEU A CA 1
ATOM 829 C C . LEU A 1 103 ? -5.076 12.997 21.024 1.00 97.75 103 LEU A C 1
ATOM 831 O O . LEU A 1 103 ? -5.541 13.943 20.395 1.00 97.75 103 LEU A O 1
ATOM 835 N N . GLU A 1 104 ? -5.832 12.103 21.670 1.00 96.69 104 GLU A N 1
ATOM 836 C CA . GLU A 1 104 ? -7.300 12.150 21.763 1.00 96.69 104 GLU A CA 1
ATOM 837 C C . GLU A 1 104 ? -8.008 12.087 20.393 1.00 96.69 104 GLU A C 1
ATOM 839 O O . GLU A 1 104 ? -9.186 12.397 20.246 1.00 96.69 104 GLU A O 1
ATOM 844 N N . LYS A 1 105 ? -7.307 11.606 19.359 1.00 97.38 105 LYS A N 1
ATOM 845 C CA . LYS A 1 105 ? -7.842 11.398 18.006 1.00 97.38 105 LYS A CA 1
ATOM 846 C C . LYS A 1 105 ? -8.407 9.984 17.878 1.00 97.38 105 LYS A C 1
ATOM 848 O O . LYS A 1 105 ? -7.929 9.193 17.067 1.00 97.38 105 LYS A O 1
ATOM 853 N N . VAL A 1 106 ? -9.415 9.666 18.691 1.00 97.31 106 VAL A N 1
ATOM 854 C CA . VAL A 1 106 ? -9.944 8.297 18.864 1.00 97.31 106 VAL A CA 1
ATOM 855 C C . VAL A 1 106 ? -10.416 7.644 17.562 1.00 97.31 106 VAL A C 1
ATOM 857 O O . VAL A 1 106 ? -10.091 6.486 17.330 1.00 97.31 106 VAL A O 1
ATOM 860 N N . LYS A 1 107 ? -11.042 8.396 16.649 1.00 97.88 107 LYS A N 1
ATOM 861 C CA . LYS A 1 107 ? -11.444 7.900 15.317 1.00 97.88 107 LYS A CA 1
ATOM 862 C C . LYS A 1 107 ? -10.262 7.410 14.479 1.00 97.88 107 LYS A C 1
ATOM 864 O O . LYS A 1 107 ? -10.280 6.331 13.901 1.00 97.88 107 LYS A O 1
ATOM 869 N N . LYS A 1 108 ? -9.177 8.190 14.462 1.00 97.75 108 LYS A N 1
ATOM 870 C CA . LYS A 1 108 ? -7.950 7.814 13.745 1.00 97.75 108 LYS A CA 1
ATOM 871 C C . LYS A 1 108 ? -7.240 6.641 14.414 1.00 97.75 108 LYS A C 1
ATOM 873 O O . LYS A 1 108 ? -6.637 5.825 13.723 1.00 97.75 108 LYS A O 1
ATOM 878 N N . ALA A 1 109 ? -7.316 6.556 15.743 1.00 98.12 109 ALA A N 1
ATOM 879 C CA . ALA A 1 109 ? -6.800 5.410 16.479 1.00 98.12 109 ALA A CA 1
ATOM 880 C C . ALA A 1 109 ? -7.573 4.129 16.130 1.00 98.12 109 ALA A C 1
ATOM 882 O O . ALA A 1 109 ? -6.938 3.111 15.870 1.00 98.12 109 ALA A O 1
ATOM 883 N N . ALA A 1 110 ? -8.906 4.200 16.040 1.00 98.38 110 ALA A N 1
ATOM 884 C CA . ALA A 1 110 ? -9.763 3.089 15.629 1.00 98.38 110 ALA A CA 1
ATOM 885 C C . ALA A 1 110 ? -9.419 2.585 14.217 1.00 98.38 110 ALA A C 1
ATOM 887 O O . ALA A 1 110 ? -9.154 1.395 14.050 1.00 98.38 110 ALA A O 1
ATOM 888 N N . SER A 1 111 ? -9.306 3.485 13.233 1.00 98.31 111 SER A N 1
ATOM 889 C CA . SER A 1 111 ? -8.914 3.118 11.862 1.00 98.31 111 SER A CA 1
ATOM 890 C C . SER A 1 111 ? -7.519 2.481 11.799 1.00 98.31 111 SER A C 1
ATOM 892 O O . SER A 1 111 ? -7.338 1.443 11.161 1.00 98.31 111 SER A O 1
ATOM 894 N N . ALA A 1 112 ? -6.525 3.042 12.499 1.00 98.31 112 ALA A N 1
ATOM 895 C CA . ALA A 1 112 ? -5.178 2.469 12.532 1.00 98.31 112 ALA A CA 1
ATOM 896 C C . ALA A 1 112 ? -5.151 1.092 13.225 1.00 98.31 112 ALA A C 1
ATOM 898 O O . ALA A 1 112 ? -4.526 0.157 12.729 1.00 98.31 112 ALA A O 1
ATOM 899 N N . ALA A 1 113 ? -5.877 0.934 14.333 1.00 98.38 113 ALA A N 1
ATOM 900 C CA . ALA A 1 113 ? -5.997 -0.343 15.030 1.00 98.38 113 ALA A CA 1
ATOM 901 C C . ALA A 1 113 ? -6.649 -1.416 14.152 1.00 98.38 113 ALA A C 1
ATOM 903 O O . ALA A 1 113 ? -6.144 -2.536 14.080 1.00 98.38 113 ALA A O 1
ATOM 904 N N . HIS A 1 114 ? -7.726 -1.061 13.445 1.00 98.06 114 HIS A N 1
ATOM 905 C CA . HIS A 1 114 ? -8.388 -1.952 12.498 1.00 98.06 114 HIS A CA 1
ATOM 906 C C . HIS A 1 114 ? -7.446 -2.371 11.363 1.00 98.06 114 HIS A C 1
ATOM 908 O O . HIS A 1 114 ? -7.277 -3.562 11.118 1.00 98.06 114 HIS A O 1
ATOM 914 N N . THR A 1 115 ? -6.758 -1.405 10.744 1.00 97.69 115 THR A N 1
ATOM 915 C CA . THR A 1 115 ? -5.787 -1.650 9.661 1.00 97.69 115 THR A CA 1
ATOM 916 C C . THR A 1 115 ? -4.704 -2.656 10.073 1.00 97.69 115 THR A C 1
ATOM 918 O O . THR A 1 115 ? -4.378 -3.559 9.303 1.00 97.69 115 THR A O 1
ATOM 921 N N . TYR A 1 116 ? -4.162 -2.538 11.293 1.00 98.12 116 TYR A N 1
ATOM 922 C CA . TYR A 1 116 ? -3.185 -3.494 11.827 1.00 98.12 116 TYR A CA 1
ATOM 923 C C . TYR A 1 116 ? -3.801 -4.869 12.113 1.00 98.12 116 TYR A C 1
ATOM 925 O O . TYR A 1 116 ? -3.200 -5.896 11.796 1.00 98.12 116 TYR A O 1
ATOM 933 N N . PHE A 1 117 ? -4.995 -4.899 12.713 1.00 97.69 117 PHE A N 1
ATOM 934 C CA . PHE A 1 117 ? -5.652 -6.138 13.126 1.00 97.69 117 PHE A CA 1
ATOM 935 C C . PHE A 1 117 ? -6.056 -7.027 11.947 1.00 97.69 117 PHE A C 1
ATOM 937 O O . PHE A 1 117 ? -5.954 -8.243 12.068 1.00 97.69 117 PHE A O 1
ATOM 944 N N . VAL A 1 118 ? -6.446 -6.446 10.806 1.00 94.81 118 VAL A N 1
ATOM 945 C CA . VAL A 1 118 ? -6.759 -7.206 9.581 1.00 94.81 118 VAL A CA 1
ATOM 946 C C . VAL A 1 118 ? -5.582 -8.090 9.151 1.00 94.81 118 VAL A C 1
ATOM 948 O O . VAL A 1 118 ? -5.786 -9.259 8.839 1.00 94.81 118 VAL A O 1
ATOM 951 N N . ALA A 1 119 ? -4.348 -7.579 9.219 1.00 94.31 119 ALA A N 1
ATOM 952 C CA . ALA A 1 119 ? -3.146 -8.365 8.919 1.00 94.31 119 ALA A CA 1
ATOM 953 C C . ALA A 1 119 ? -2.672 -9.249 10.088 1.00 94.31 119 ALA A C 1
ATOM 955 O O . ALA A 1 119 ? -1.875 -10.161 9.888 1.00 94.31 119 ALA A O 1
ATOM 956 N N . ASN A 1 120 ? -3.147 -8.995 11.312 1.00 96.94 120 ASN A N 1
ATOM 957 C CA . ASN A 1 120 ? -2.685 -9.660 12.534 1.00 96.94 120 ASN A CA 1
ATOM 958 C C . ASN A 1 120 ? -3.869 -10.130 13.413 1.00 96.94 120 ASN A C 1
ATOM 960 O O . ASN A 1 120 ? -3.993 -9.707 14.571 1.00 96.94 120 ASN A O 1
ATOM 964 N N . PRO A 1 121 ? -4.751 -11.022 12.917 1.00 95.88 121 PRO A N 1
ATOM 965 C CA . PRO A 1 121 ? -6.018 -11.366 13.585 1.00 95.88 121 PRO A CA 1
ATOM 966 C C . PRO A 1 121 ? -5.851 -12.115 14.923 1.00 95.88 121 PRO A C 1
ATOM 968 O O . PRO A 1 121 ? -6.768 -12.163 15.756 1.00 95.88 121 PRO A O 1
ATOM 971 N N . SER A 1 122 ? -4.674 -12.701 15.156 1.00 97.00 122 SER A N 1
ATOM 972 C CA . SER A 1 122 ? -4.302 -13.381 16.401 1.00 97.00 122 SER A CA 1
ATOM 973 C C . SER A 1 122 ? -3.795 -12.430 17.497 1.00 97.00 122 SER A C 1
ATOM 975 O O . SER A 1 122 ? -3.614 -12.864 18.635 1.00 97.00 122 SER A O 1
ATOM 977 N N . HIS A 1 123 ? -3.605 -11.136 17.208 1.00 97.50 123 HIS A N 1
ATOM 978 C CA . HIS A 1 123 ? -3.048 -10.174 18.162 1.00 97.50 123 HIS A CA 1
ATOM 979 C C . HIS A 1 123 ? -4.069 -9.767 19.242 1.00 97.50 123 HIS A C 1
ATOM 981 O O . HIS A 1 123 ? -4.879 -8.850 19.068 1.00 97.50 123 HIS A O 1
ATOM 987 N N . LEU A 1 124 ? -4.013 -10.434 20.399 1.00 96.81 124 LEU A N 1
ATOM 988 C CA . LEU A 1 124 ? -4.993 -10.294 21.489 1.00 96.81 124 LEU A CA 1
ATOM 989 C C . LEU A 1 124 ? -5.127 -8.861 22.020 1.00 96.81 124 LEU A C 1
ATOM 991 O O . LEU A 1 124 ? -6.236 -8.379 22.245 1.00 96.81 124 LEU A O 1
ATOM 995 N N . GLU A 1 125 ? -4.014 -8.152 22.190 1.00 96.38 125 GLU A N 1
ATOM 996 C CA . GLU A 1 125 ? -4.031 -6.785 22.725 1.00 96.38 125 GLU A CA 1
ATOM 997 C C . GLU A 1 125 ? -4.721 -5.813 21.762 1.00 96.38 125 GLU A C 1
ATOM 999 O O . GLU A 1 125 ? -5.447 -4.921 22.198 1.00 96.38 125 GLU A O 1
ATOM 1004 N N . MET A 1 126 ? -4.569 -6.023 20.448 1.00 97.56 126 MET A N 1
ATOM 1005 C CA . MET A 1 126 ? -5.199 -5.165 19.450 1.00 97.56 126 MET A CA 1
ATOM 1006 C C . MET A 1 126 ? -6.703 -5.408 19.404 1.00 97.56 126 MET A C 1
ATOM 1008 O O . MET A 1 126 ? -7.475 -4.454 19.347 1.00 97.56 126 MET A O 1
ATOM 1012 N N . ARG A 1 127 ? -7.131 -6.671 19.521 1.00 97.62 127 ARG A N 1
ATOM 1013 C CA . ARG A 1 127 ? -8.549 -7.017 19.671 1.00 97.62 127 ARG A CA 1
ATOM 1014 C C . ARG A 1 127 ? -9.177 -6.268 20.849 1.00 97.62 127 ARG A C 1
ATOM 1016 O O . ARG A 1 127 ? -10.217 -5.638 20.691 1.00 97.62 127 ARG A O 1
ATOM 1023 N N . ASN A 1 128 ? -8.513 -6.270 22.006 1.00 97.75 128 ASN A N 1
ATOM 1024 C CA . ASN A 1 128 ? -8.986 -5.539 23.185 1.00 97.75 128 ASN A CA 1
ATOM 1025 C C . ASN A 1 128 ? -9.025 -4.019 22.953 1.00 97.75 128 ASN A C 1
ATOM 1027 O O . ASN A 1 128 ? -9.961 -3.355 23.402 1.00 97.75 128 ASN A O 1
ATOM 1031 N N . ASN A 1 129 ? -8.044 -3.461 22.236 1.00 97.69 129 ASN A N 1
ATOM 1032 C CA . ASN A 1 129 ? -8.030 -2.040 21.885 1.00 97.69 129 ASN A CA 1
ATOM 1033 C C . ASN A 1 129 ? -9.195 -1.660 20.958 1.00 97.69 129 ASN A C 1
ATOM 1035 O O . ASN A 1 129 ? -9.843 -0.645 21.199 1.00 97.69 129 ASN A O 1
ATOM 1039 N N . ILE A 1 130 ? -9.508 -2.483 19.953 1.00 97.75 130 ILE A N 1
ATOM 1040 C CA . ILE A 1 130 ? -10.658 -2.282 19.055 1.00 97.75 130 ILE A CA 1
ATOM 1041 C C . ILE A 1 130 ? -11.970 -2.276 19.847 1.00 97.75 130 ILE A C 1
ATOM 1043 O O . ILE A 1 130 ? -12.755 -1.336 19.721 1.00 97.75 130 ILE A O 1
ATOM 1047 N N . GLU A 1 131 ? -12.178 -3.260 20.731 1.00 97.56 131 GLU A N 1
ATOM 1048 C CA . GLU A 1 131 ? -13.366 -3.306 21.598 1.00 97.56 131 GLU A CA 1
ATOM 1049 C C . GLU A 1 131 ? -13.467 -2.085 22.515 1.00 97.56 131 GLU A C 1
ATOM 1051 O O . GLU A 1 131 ? -14.555 -1.560 22.762 1.00 97.56 131 GLU A O 1
ATOM 1056 N N . LYS A 1 132 ? -12.326 -1.606 23.018 1.00 97.12 132 LYS A N 1
ATOM 1057 C CA . LYS A 1 132 ? -12.262 -0.383 23.813 1.00 97.12 132 LYS A CA 1
ATOM 1058 C C . LYS A 1 132 ? -12.671 0.837 22.986 1.00 97.12 132 LYS A C 1
ATOM 1060 O O . LYS A 1 132 ? -13.460 1.636 23.481 1.00 97.12 132 LYS A O 1
ATOM 1065 N N . TYR A 1 133 ? -12.167 0.987 21.760 1.00 97.94 133 TYR A N 1
ATOM 1066 C CA . TYR A 1 133 ? -12.516 2.113 20.888 1.00 97.94 133 TYR A CA 1
ATOM 1067 C C . TYR A 1 133 ? -13.990 2.118 20.504 1.00 97.94 133 TYR A C 1
ATOM 1069 O O . TYR A 1 133 ? -14.598 3.182 20.523 1.00 97.94 133 TYR A O 1
ATOM 1077 N N . ARG A 1 134 ? -14.593 0.948 20.262 1.00 97.12 134 ARG A N 1
ATOM 1078 C CA . ARG A 1 134 ? -16.026 0.835 19.946 1.00 97.12 134 ARG A CA 1
ATOM 1079 C C . ARG A 1 134 ? -16.928 1.395 21.054 1.00 97.12 134 ARG A C 1
ATOM 1081 O O . ARG A 1 134 ? -18.030 1.853 20.786 1.00 97.12 134 ARG A O 1
ATOM 1088 N N . ARG A 1 135 ? -16.468 1.364 22.309 1.00 96.94 135 ARG A N 1
ATOM 1089 C CA . ARG A 1 135 ? -17.211 1.873 23.476 1.00 96.94 135 ARG A CA 1
ATOM 1090 C C . ARG A 1 135 ? -16.954 3.353 23.767 1.00 96.94 135 ARG A C 1
ATOM 1092 O O . ARG A 1 135 ? -17.528 3.877 24.718 1.00 96.94 135 ARG A O 1
ATOM 1099 N N . MET A 1 136 ? -16.059 4.009 23.028 1.00 96.69 136 MET A N 1
ATOM 1100 C CA . MET A 1 136 ? -15.748 5.421 23.243 1.00 96.69 136 MET A CA 1
ATOM 1101 C C . MET A 1 136 ? -16.779 6.320 22.577 1.00 96.69 136 MET A C 1
ATOM 1103 O O . MET A 1 136 ? -17.245 6.056 21.471 1.00 96.69 136 MET A O 1
ATOM 1107 N N . GLU A 1 137 ? -17.094 7.423 23.248 1.00 94.69 137 GLU A N 1
ATOM 1108 C CA . GLU A 1 137 ? -17.979 8.437 22.697 1.00 94.69 137 GLU A CA 1
ATOM 1109 C C . GLU A 1 137 ? -17.405 9.021 21.400 1.00 94.69 137 GLU A C 1
ATOM 1111 O O . GLU A 1 137 ? -16.209 9.302 21.283 1.00 94.69 137 GLU A O 1
ATOM 1116 N N . GLY A 1 138 ? -18.281 9.192 20.411 1.00 91.88 138 GLY A N 1
ATOM 1117 C CA . GLY A 1 138 ? -17.928 9.768 19.121 1.00 91.88 138 GLY A CA 1
ATOM 1118 C C . GLY A 1 138 ? -17.244 8.809 18.149 1.00 91.88 138 GLY A C 1
ATOM 1119 O O . GLY A 1 138 ? -16.917 9.266 17.060 1.00 91.88 138 GLY A O 1
ATOM 1120 N N . VAL A 1 139 ? -17.047 7.530 18.488 1.00 97.00 139 VAL A N 1
ATOM 1121 C CA . VAL A 1 139 ? -16.580 6.494 17.549 1.00 97.00 139 VAL A CA 1
ATOM 1122 C C . VAL A 1 139 ? -17.781 5.722 17.000 1.00 97.00 139 VAL A C 1
ATOM 1124 O O . VAL A 1 139 ? -18.646 5.300 17.765 1.00 97.00 139 VAL A O 1
ATOM 1127 N N . SER A 1 140 ? -17.840 5.532 15.683 1.00 96.69 140 SER A N 1
ATOM 1128 C CA . SER A 1 140 ? -18.835 4.679 15.018 1.00 96.69 140 SER A CA 1
ATOM 1129 C C . SER A 1 140 ? -18.166 3.512 14.287 1.00 96.69 140 SER A C 1
ATOM 1131 O O . SER A 1 140 ? -16.949 3.487 14.113 1.00 96.69 140 SER A O 1
ATOM 1133 N N . GLU A 1 141 ? -18.957 2.538 13.827 1.00 95.00 141 GLU A N 1
ATOM 1134 C CA . GLU A 1 141 ? -18.436 1.421 13.019 1.00 95.00 141 GLU A CA 1
ATOM 1135 C C . GLU A 1 141 ? -17.744 1.905 11.730 1.00 95.00 141 GLU A C 1
ATOM 1137 O O . GLU A 1 141 ? -16.798 1.280 11.261 1.00 95.00 141 GLU A O 1
ATOM 1142 N N . GLU A 1 142 ? -18.139 3.066 11.201 1.00 96.06 142 GLU A N 1
ATOM 1143 C CA . GLU A 1 142 ? -17.516 3.680 10.023 1.00 96.06 142 GLU A CA 1
ATOM 1144 C C . GLU A 1 142 ? -16.075 4.147 10.272 1.00 96.06 142 GLU A C 1
ATOM 1146 O O . GLU A 1 142 ? -15.337 4.355 9.313 1.00 96.06 142 GLU A O 1
ATOM 1151 N N . ASP A 1 143 ? -15.648 4.305 11.529 1.00 97.31 143 ASP A N 1
ATOM 1152 C CA . ASP A 1 143 ? -14.274 4.688 11.865 1.00 97.31 143 ASP A CA 1
ATOM 1153 C C . ASP A 1 143 ? -13.297 3.491 11.804 1.00 97.31 143 ASP A C 1
ATOM 1155 O O . ASP A 1 143 ? -12.078 3.681 11.834 1.00 97.31 143 ASP A O 1
ATOM 1159 N N . PHE A 1 144 ? -13.794 2.254 11.686 1.00 97.50 144 PHE A N 1
ATOM 1160 C CA . PHE A 1 144 ? -12.987 1.030 11.596 1.00 97.50 144 PHE A CA 1
ATOM 1161 C C . PHE A 1 144 ? -12.739 0.634 10.138 1.00 97.50 144 PHE A C 1
ATOM 1163 O O . PHE A 1 144 ? -13.215 -0.389 9.657 1.00 97.50 144 PHE A O 1
ATOM 1170 N N . GLN A 1 145 ? -11.982 1.469 9.426 1.00 95.12 145 GLN A N 1
ATOM 1171 C CA . GLN A 1 145 ? -11.621 1.230 8.027 1.00 95.12 145 GLN A CA 1
ATOM 1172 C C . GLN A 1 145 ? -10.191 0.718 7.901 1.00 95.12 145 GLN A C 1
ATOM 1174 O O . GLN A 1 145 ? -9.268 1.295 8.491 1.00 95.12 145 GLN A O 1
ATOM 1179 N N . ASP A 1 146 ? -10.017 -0.332 7.095 1.00 95.94 146 ASP A N 1
ATOM 1180 C CA . ASP A 1 146 ? -8.703 -0.800 6.669 1.00 95.94 146 ASP A CA 1
ATOM 1181 C C . ASP A 1 146 ? -8.137 0.155 5.614 1.00 95.94 146 ASP A C 1
ATOM 1183 O O . ASP A 1 146 ? -8.629 0.237 4.488 1.00 95.94 146 ASP A O 1
ATOM 1187 N N . ARG A 1 147 ? -7.084 0.883 5.983 1.00 95.44 147 ARG A N 1
ATOM 1188 C CA . ARG A 1 147 ? -6.406 1.836 5.097 1.00 95.44 147 ARG A CA 1
ATOM 1189 C C . ARG A 1 147 ? -5.592 1.155 3.996 1.00 95.44 147 ARG A C 1
ATOM 1191 O O . ARG A 1 147 ? -5.205 1.819 3.044 1.00 95.44 147 ARG A O 1
ATOM 1198 N N . GLU A 1 148 ? -5.344 -0.144 4.120 1.00 93.62 148 GLU A N 1
ATOM 1199 C CA . GLU A 1 148 ? -4.549 -0.951 3.191 1.00 93.62 148 GLU A CA 1
ATOM 1200 C C . GLU A 1 148 ? -5.430 -1.876 2.330 1.00 93.62 148 GLU A C 1
ATOM 1202 O O . GLU A 1 148 ? -4.919 -2.752 1.631 1.00 93.62 148 GLU A O 1
ATOM 1207 N N . ILE A 1 149 ? -6.756 -1.675 2.341 1.00 90.94 149 ILE A N 1
ATOM 1208 C CA . ILE A 1 149 ? -7.734 -2.568 1.698 1.00 90.94 149 ILE A CA 1
ATOM 1209 C C . ILE A 1 149 ? -7.486 -2.781 0.198 1.00 90.94 149 ILE A C 1
ATOM 1211 O O . ILE A 1 149 ? -7.727 -3.869 -0.321 1.00 90.94 149 ILE A O 1
ATOM 1215 N N . GLU A 1 150 ? -6.950 -1.781 -0.510 1.00 87.69 150 GLU A N 1
ATOM 1216 C CA . GLU A 1 150 ? -6.648 -1.907 -1.943 1.00 87.69 150 GLU A CA 1
ATOM 1217 C C . GLU A 1 150 ? -5.575 -2.974 -2.223 1.00 87.69 150 GLU A C 1
ATOM 1219 O O . GLU A 1 150 ? -5.585 -3.586 -3.295 1.00 87.69 150 GLU A O 1
ATOM 1224 N N . LYS A 1 151 ? -4.683 -3.261 -1.261 1.00 85.25 151 LYS A N 1
ATOM 1225 C CA . LYS A 1 151 ? -3.702 -4.351 -1.383 1.00 85.25 151 LYS A CA 1
ATOM 1226 C C . LYS A 1 151 ? -4.371 -5.724 -1.283 1.00 85.25 151 LYS A C 1
ATOM 1228 O O . LYS A 1 151 ? -3.995 -6.628 -2.020 1.00 85.25 151 LYS A O 1
ATOM 1233 N N . GLU A 1 152 ? -5.420 -5.848 -0.474 1.00 87.56 152 GLU A N 1
ATOM 1234 C CA . GLU A 1 152 ? -6.152 -7.106 -0.239 1.00 87.56 152 GLU A CA 1
ATOM 1235 C C . GLU A 1 152 ? -7.357 -7.304 -1.169 1.00 87.56 152 GLU A C 1
ATOM 1237 O O . GLU A 1 152 ? -8.078 -8.297 -1.080 1.00 87.56 152 GLU A O 1
ATOM 1242 N N . LYS A 1 153 ? -7.602 -6.364 -2.085 1.00 91.56 153 LYS A N 1
ATOM 1243 C CA . LYS A 1 153 ? -8.789 -6.345 -2.950 1.00 91.56 153 LYS A CA 1
ATOM 1244 C C . LYS A 1 153 ? -8.989 -7.625 -3.755 1.00 91.56 153 LYS A C 1
ATOM 1246 O O . LYS A 1 153 ? -10.128 -8.025 -3.987 1.00 91.56 153 LYS A O 1
ATOM 1251 N N . HIS A 1 154 ? -7.898 -8.275 -4.162 1.00 93.06 154 HIS A N 1
ATOM 1252 C CA . HIS A 1 154 ? -7.950 -9.587 -4.801 1.00 93.06 154 HIS A CA 1
ATOM 1253 C C . HIS A 1 154 ? -8.671 -10.618 -3.920 1.00 93.06 154 HIS A C 1
ATOM 1255 O O . HIS A 1 154 ? -9.614 -11.254 -4.389 1.00 93.06 154 HIS A O 1
ATOM 1261 N N . TRP A 1 155 ? -8.274 -10.730 -2.650 1.00 92.25 155 TRP A N 1
ATOM 1262 C CA . TRP A 1 155 ? -8.837 -11.683 -1.694 1.00 92.25 155 TRP A CA 1
ATOM 1263 C C . TRP A 1 155 ? -10.295 -11.375 -1.368 1.00 92.25 155 TRP A C 1
ATOM 1265 O O . TRP A 1 155 ? -11.124 -12.276 -1.368 1.00 92.25 155 TRP A O 1
ATOM 1275 N N . VAL A 1 156 ? -10.649 -10.094 -1.222 1.00 93.56 156 VAL A N 1
ATOM 1276 C CA . VAL A 1 156 ? -12.050 -9.680 -1.027 1.00 93.56 156 VAL A CA 1
ATOM 1277 C C . VAL A 1 156 ? -12.935 -10.125 -2.200 1.00 93.56 156 VAL A C 1
ATOM 1279 O O . VAL A 1 156 ? -14.057 -10.593 -2.005 1.00 93.56 156 VAL A O 1
ATOM 1282 N N . LEU A 1 157 ? -12.442 -9.987 -3.435 1.00 96.56 157 LEU A N 1
ATOM 1283 C CA . LEU A 1 157 ? -13.164 -10.424 -4.634 1.00 96.56 157 LEU A CA 1
ATOM 1284 C C . LEU A 1 157 ? -13.203 -11.950 -4.761 1.00 96.56 157 LEU A C 1
ATOM 1286 O O . LEU A 1 157 ? -14.223 -12.484 -5.194 1.00 96.56 157 LEU A O 1
ATOM 1290 N N . TYR A 1 158 ? -12.121 -12.626 -4.376 1.00 96.75 158 TYR A N 1
ATOM 1291 C CA . TYR A 1 158 ? -12.020 -14.082 -4.349 1.00 96.75 158 TYR A CA 1
ATOM 1292 C C . TYR A 1 158 ? -13.047 -14.687 -3.385 1.00 96.75 158 TYR A C 1
ATOM 1294 O O . TYR A 1 158 ? -13.873 -15.497 -3.800 1.00 96.75 158 TYR A O 1
ATOM 1302 N N . ASP A 1 159 ? -13.075 -14.224 -2.134 1.00 96.38 159 ASP A N 1
ATOM 1303 C CA . ASP A 1 159 ? -14.010 -14.707 -1.114 1.00 96.38 159 ASP A CA 1
ATOM 1304 C C . ASP A 1 159 ? -15.466 -14.477 -1.538 1.00 96.38 159 ASP A C 1
ATOM 1306 O O . ASP A 1 159 ? -16.317 -15.358 -1.395 1.00 96.38 159 ASP A O 1
ATOM 1310 N N . ALA A 1 160 ? -15.758 -13.313 -2.132 1.00 96.94 160 ALA A N 1
ATOM 1311 C CA . ALA A 1 160 ? -17.080 -13.020 -2.678 1.00 96.94 160 ALA A CA 1
ATOM 1312 C C . ALA A 1 160 ? -17.456 -13.958 -3.839 1.00 96.94 160 ALA A C 1
ATOM 1314 O O . ALA A 1 160 ? -18.612 -14.373 -3.940 1.00 96.94 160 ALA A O 1
ATOM 1315 N N . ALA A 1 161 ? -16.504 -14.299 -4.713 1.00 97.25 161 ALA A N 1
ATOM 1316 C CA . ALA A 1 161 ? -16.731 -15.228 -5.816 1.00 97.25 161 ALA A CA 1
ATOM 1317 C C . ALA A 1 161 ? -17.035 -16.642 -5.302 1.00 97.25 161 ALA A C 1
ATOM 1319 O O . ALA A 1 161 ? -18.056 -17.217 -5.682 1.00 97.25 161 ALA A O 1
ATOM 1320 N N . VAL A 1 162 ? -16.222 -17.149 -4.369 1.00 97.94 162 VAL A N 1
ATOM 1321 C CA . VAL A 1 162 ? -16.417 -18.457 -3.724 1.00 97.94 162 VAL A CA 1
ATOM 1322 C C . VAL A 1 162 ? -17.759 -18.517 -2.985 1.00 97.94 162 VAL A C 1
ATOM 1324 O O . VAL A 1 162 ? -18.466 -19.522 -3.057 1.00 97.94 162 VAL A O 1
ATOM 1327 N N . HIS A 1 163 ? -18.169 -17.434 -2.319 1.00 97.81 163 HIS A N 1
ATOM 1328 C CA . HIS A 1 163 ? -19.471 -17.361 -1.654 1.00 97.81 163 HIS A CA 1
ATOM 1329 C C . HIS A 1 163 ? -20.656 -17.449 -2.637 1.00 97.81 163 HIS A C 1
ATOM 1331 O O . HIS A 1 163 ? -21.638 -18.155 -2.382 1.00 97.81 163 HIS A O 1
ATOM 1337 N N . HIS A 1 164 ? -20.580 -16.757 -3.779 1.00 97.94 164 HIS A N 1
ATOM 1338 C CA . HIS A 1 164 ? -21.613 -16.844 -4.817 1.00 97.94 164 HIS A CA 1
ATOM 1339 C C . HIS A 1 164 ? -21.649 -18.219 -5.495 1.00 97.94 164 HIS A C 1
ATOM 1341 O O . HIS A 1 164 ? -22.728 -18.735 -5.782 1.00 97.94 164 HIS A O 1
ATOM 1347 N N . GLU A 1 165 ? -20.491 -18.849 -5.678 1.00 97.00 165 GLU A N 1
ATOM 1348 C CA . GLU A 1 165 ? -20.390 -20.217 -6.185 1.00 97.00 165 GLU A CA 1
ATOM 1349 C C . GLU A 1 165 ? -21.055 -21.219 -5.231 1.00 97.00 165 GLU A C 1
ATOM 1351 O O . GLU A 1 165 ? -21.904 -22.009 -5.646 1.00 97.00 165 GLU A O 1
ATOM 1356 N N . ALA A 1 166 ? -20.775 -21.113 -3.928 1.00 97.62 166 ALA A N 1
ATOM 1357 C CA . ALA A 1 166 ? -21.394 -21.951 -2.901 1.00 97.62 166 ALA A CA 1
ATOM 1358 C C . ALA A 1 166 ? -22.923 -21.778 -2.816 1.00 97.62 166 ALA A C 1
ATOM 1360 O O . ALA A 1 166 ? -23.636 -22.714 -2.454 1.00 97.62 166 ALA A O 1
ATOM 1361 N N . SER A 1 167 ? -23.440 -20.599 -3.171 1.00 97.44 167 SER A N 1
ATOM 1362 C CA . SER A 1 167 ? -24.882 -20.312 -3.229 1.00 97.44 167 SER A CA 1
ATOM 1363 C C . SER A 1 167 ? -25.519 -20.589 -4.598 1.00 97.44 167 SER A C 1
ATOM 1365 O O . SER A 1 167 ? -26.710 -20.338 -4.770 1.00 97.44 167 SER A O 1
ATOM 1367 N N . SER A 1 168 ? -24.766 -21.150 -5.556 1.00 97.38 168 SER A N 1
ATOM 1368 C CA . SER A 1 168 ? -25.216 -21.422 -6.933 1.00 97.38 168 SER A CA 1
ATOM 1369 C C . SER A 1 168 ? -25.693 -20.179 -7.705 1.00 97.38 168 SER A C 1
ATOM 1371 O O . SER A 1 168 ? -26.430 -20.293 -8.687 1.00 97.38 168 SER A O 1
ATOM 1373 N N . ASP A 1 169 ? -25.263 -18.982 -7.298 1.00 97.69 169 ASP A N 1
ATOM 1374 C CA . ASP A 1 169 ? -25.494 -17.734 -8.029 1.00 97.69 169 ASP A CA 1
ATOM 1375 C C . ASP A 1 169 ? -24.398 -17.553 -9.088 1.00 97.69 169 ASP A C 1
ATOM 1377 O O . ASP A 1 169 ? -23.453 -16.775 -8.938 1.00 97.69 169 ASP A O 1
ATOM 1381 N N . TRP A 1 170 ? -24.505 -18.328 -10.170 1.00 96.81 170 TRP A N 1
ATOM 1382 C CA . TRP A 1 170 ? -23.475 -18.409 -11.211 1.00 96.81 170 TRP A CA 1
ATOM 1383 C C . TRP A 1 170 ? -23.211 -17.079 -11.919 1.00 96.81 170 TRP A C 1
ATOM 1385 O O . TRP A 1 170 ? -22.081 -16.815 -12.328 1.00 96.81 170 TRP A O 1
ATOM 1395 N N . LEU A 1 171 ? -24.237 -16.233 -12.059 1.00 97.56 171 LEU A N 1
ATOM 1396 C CA . LEU A 1 171 ? -24.106 -14.945 -12.735 1.00 97.56 171 LEU A CA 1
ATOM 1397 C C . LEU A 1 171 ? -23.237 -13.996 -11.907 1.00 97.56 171 LEU A C 1
ATOM 1399 O O . LEU A 1 171 ? -22.252 -13.463 -12.421 1.00 97.56 171 LEU A O 1
ATOM 1403 N N . ARG A 1 172 ? -23.530 -13.854 -10.608 1.00 97.44 172 ARG A N 1
ATOM 1404 C CA . ARG A 1 172 ? -22.693 -13.038 -9.719 1.00 97.44 172 ARG A CA 1
ATOM 1405 C C . ARG A 1 172 ? -21.324 -13.660 -9.486 1.00 97.44 172 ARG A C 1
ATOM 1407 O O . ARG A 1 172 ? -20.339 -12.926 -9.443 1.00 97.44 172 ARG A O 1
ATOM 1414 N N . ALA A 1 173 ? -21.234 -14.986 -9.383 1.00 97.69 173 ALA A N 1
ATOM 1415 C CA . ALA A 1 173 ? -19.953 -15.676 -9.267 1.00 97.69 173 ALA A CA 1
ATOM 1416 C C . ALA A 1 173 ? -19.041 -15.340 -10.457 1.00 97.69 173 ALA A C 1
ATOM 1418 O O . ALA A 1 173 ? -17.901 -14.930 -10.253 1.00 97.69 173 ALA A O 1
ATOM 1419 N N . ALA A 1 174 ? -19.551 -15.412 -11.693 1.00 98.00 174 ALA A N 1
ATOM 1420 C CA . ALA A 1 174 ? -18.789 -15.062 -12.891 1.00 98.00 174 ALA A CA 1
ATOM 1421 C C . ALA A 1 174 ? -18.338 -13.588 -12.901 1.00 98.00 174 ALA A C 1
ATOM 1423 O O . ALA A 1 174 ? -17.192 -13.295 -13.249 1.00 98.00 174 ALA A O 1
ATOM 1424 N N . GLU A 1 175 ? -19.201 -12.655 -12.483 1.00 98.06 175 GLU A N 1
ATOM 1425 C CA . GLU A 1 175 ? -18.840 -11.237 -12.346 1.00 98.06 175 GLU A CA 1
ATOM 1426 C C . GLU A 1 175 ? -17.716 -11.021 -11.324 1.00 98.06 175 GLU A C 1
ATOM 1428 O O . GLU A 1 175 ? -16.753 -10.298 -11.604 1.00 98.06 175 GLU A O 1
ATOM 1433 N N . LYS A 1 176 ? -17.808 -11.660 -10.150 1.00 98.19 176 LYS A N 1
ATOM 1434 C CA . LYS A 1 176 ? -16.786 -11.559 -9.101 1.00 98.19 176 LYS A CA 1
ATOM 1435 C C . LYS A 1 176 ? -15.479 -12.223 -9.507 1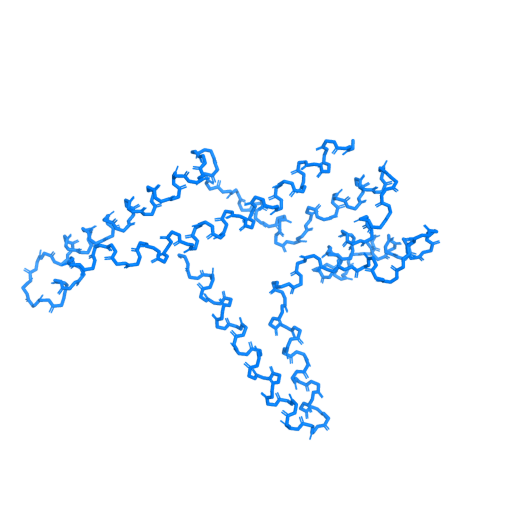.00 98.19 176 LYS A C 1
ATOM 1437 O O . LYS A 1 176 ? -14.434 -11.610 -9.311 1.00 98.19 176 LYS A O 1
ATOM 1442 N N . TRP A 1 177 ? -15.518 -13.388 -10.152 1.00 97.88 177 TRP A N 1
ATOM 1443 C CA . TRP A 1 177 ? -14.328 -14.039 -10.700 1.00 97.88 177 TRP A CA 1
ATOM 1444 C C . TRP A 1 177 ? -13.630 -13.172 -11.746 1.00 97.88 177 TRP A C 1
ATOM 1446 O O . TRP A 1 177 ? -12.419 -12.972 -11.668 1.00 97.88 177 TRP A O 1
ATOM 1456 N N . LYS A 1 178 ? -14.382 -12.579 -12.680 1.00 98.06 178 LYS A N 1
ATOM 1457 C CA . LYS A 1 178 ? -13.823 -11.645 -13.668 1.00 98.06 178 LYS A CA 1
ATOM 1458 C C . LYS A 1 178 ? -13.150 -10.448 -12.993 1.00 98.06 178 LYS A C 1
ATOM 1460 O O . LYS A 1 178 ? -12.041 -10.076 -13.370 1.00 98.06 178 LYS A O 1
ATOM 1465 N N . ALA A 1 179 ? -13.803 -9.849 -11.997 1.00 97.44 179 ALA A N 1
ATOM 1466 C CA . ALA A 1 179 ? -13.225 -8.743 -11.238 1.00 97.44 179 ALA A CA 1
ATOM 1467 C C . ALA A 1 179 ? -11.963 -9.170 -10.467 1.00 97.44 179 ALA A C 1
ATOM 1469 O O . ALA A 1 179 ? -10.972 -8.445 -10.480 1.00 97.44 179 ALA A O 1
ATOM 1470 N N . CYS A 1 180 ? -11.987 -10.349 -9.840 1.00 97.25 180 CYS A N 1
ATOM 1471 C CA . CYS A 1 180 ? -10.870 -10.931 -9.098 1.00 97.25 180 CYS A CA 1
ATOM 1472 C C . CYS A 1 180 ? -9.641 -11.116 -9.998 1.00 97.25 180 CYS A C 1
ATOM 1474 O O . CYS A 1 180 ? -8.574 -10.606 -9.667 1.00 97.25 180 CYS A O 1
ATOM 1476 N N . VAL A 1 181 ? -9.807 -11.746 -11.169 1.00 96.75 181 VAL A N 1
ATOM 1477 C CA . VAL A 1 181 ? -8.725 -11.956 -12.147 1.00 96.75 181 VAL A CA 1
ATOM 1478 C C . VAL A 1 181 ? -8.177 -10.629 -12.666 1.00 96.75 181 VAL A C 1
ATOM 1480 O O . VAL A 1 181 ? -6.963 -10.446 -12.706 1.00 96.75 181 VAL A O 1
ATOM 1483 N N . ASN A 1 182 ? -9.047 -9.676 -13.015 1.00 96.50 182 ASN A N 1
ATOM 1484 C CA . ASN A 1 182 ? -8.607 -8.346 -13.443 1.00 96.50 182 ASN A CA 1
ATOM 1485 C C . ASN A 1 182 ? -7.763 -7.657 -12.361 1.00 96.50 182 ASN A C 1
ATOM 1487 O O . ASN A 1 182 ? -6.732 -7.064 -12.673 1.00 96.50 182 ASN A O 1
ATOM 1491 N N . GLN A 1 183 ? -8.175 -7.765 -11.094 1.00 95.44 183 GLN A N 1
ATOM 1492 C CA . GLN A 1 183 ? -7.421 -7.218 -9.970 1.00 95.44 183 GLN A CA 1
ATOM 1493 C C . GLN A 1 183 ? -6.072 -7.929 -9.787 1.00 95.44 183 GLN A C 1
ATOM 1495 O O . GLN A 1 183 ? -5.070 -7.256 -9.557 1.00 95.44 183 GLN A O 1
ATOM 1500 N N . THR A 1 184 ? -6.016 -9.258 -9.927 1.00 93.38 184 THR A N 1
ATOM 1501 C CA . THR A 1 184 ? -4.757 -10.023 -9.863 1.00 93.38 184 THR A CA 1
ATOM 1502 C C . THR A 1 184 ? -3.778 -9.586 -10.940 1.00 93.38 184 THR A C 1
ATOM 1504 O O . THR A 1 184 ? -2.599 -9.391 -10.651 1.00 93.38 184 THR A O 1
ATOM 1507 N N . LEU A 1 185 ? -4.251 -9.437 -12.181 1.00 93.00 185 LEU A N 1
ATOM 1508 C CA . LEU A 1 185 ? -3.412 -9.022 -13.303 1.00 93.00 185 LEU A CA 1
ATOM 1509 C C . LEU A 1 185 ? -2.866 -7.613 -13.070 1.00 93.00 185 LEU A C 1
ATOM 1511 O O . LEU A 1 185 ? -1.659 -7.414 -13.171 1.00 93.00 185 LEU A O 1
ATOM 1515 N N . LEU A 1 186 ? -3.725 -6.681 -12.644 1.00 90.19 186 LEU A N 1
ATOM 1516 C CA . LEU A 1 186 ? -3.319 -5.321 -12.295 1.00 90.19 186 LEU A CA 1
ATOM 1517 C C . LEU A 1 186 ? -2.242 -5.312 -11.199 1.00 90.19 186 LEU A C 1
ATOM 1519 O O . LEU A 1 186 ? -1.198 -4.693 -11.375 1.00 90.19 186 LEU A O 1
ATOM 1523 N N . GLN A 1 187 ? -2.444 -6.047 -10.103 1.00 87.38 187 GLN A N 1
ATOM 1524 C CA . GLN A 1 187 ? -1.456 -6.125 -9.020 1.00 87.38 187 GLN A CA 1
ATOM 1525 C C . GLN A 1 187 ? -0.155 -6.815 -9.456 1.00 87.38 187 GLN A C 1
ATOM 1527 O O . GLN A 1 187 ? 0.923 -6.434 -9.005 1.00 87.38 187 GLN A O 1
ATOM 1532 N N . THR A 1 188 ? -0.235 -7.810 -10.344 1.00 87.19 188 THR A N 1
ATOM 1533 C CA . THR A 1 188 ? 0.946 -8.490 -10.898 1.00 87.19 188 THR A CA 1
ATOM 1534 C C . THR A 1 188 ? 1.763 -7.536 -11.763 1.00 87.19 188 THR A C 1
ATOM 1536 O O . THR A 1 188 ? 2.983 -7.483 -11.624 1.00 87.19 188 THR A O 1
ATOM 1539 N N . ASP A 1 189 ? 1.109 -6.740 -12.608 1.00 85.25 189 ASP A N 1
ATOM 1540 C CA . ASP A 1 189 ? 1.777 -5.729 -13.427 1.00 85.25 189 ASP A CA 1
ATOM 1541 C C . ASP A 1 189 ? 2.368 -4.600 -12.569 1.00 85.25 189 ASP A C 1
ATOM 1543 O O . ASP A 1 189 ? 3.492 -4.167 -12.815 1.00 85.25 189 ASP A O 1
ATOM 1547 N N . GLU A 1 190 ? 1.696 -4.196 -11.488 1.00 82.25 190 GLU A N 1
ATOM 1548 C CA . GLU A 1 190 ? 2.246 -3.257 -10.497 1.00 82.25 190 GLU A CA 1
ATOM 1549 C C . GLU A 1 190 ? 3.455 -3.806 -9.716 1.00 82.25 190 GLU A C 1
ATOM 1551 O O . GLU A 1 190 ? 4.202 -3.028 -9.113 1.00 82.25 190 GLU A O 1
ATOM 1556 N N . CYS A 1 191 ? 3.633 -5.128 -9.664 1.00 78.75 191 CYS A N 1
ATOM 1557 C CA . CYS A 1 191 ? 4.772 -5.790 -9.020 1.00 78.75 191 CYS A CA 1
ATOM 1558 C C . CYS A 1 191 ? 5.925 -6.085 -9.989 1.00 78.75 191 CYS A C 1
ATOM 1560 O O . CYS A 1 191 ? 7.030 -6.372 -9.531 1.00 78.75 191 CYS A O 1
ATOM 1562 N N . ARG A 1 192 ? 5.700 -6.003 -11.307 1.00 69.06 192 ARG A N 1
ATOM 1563 C CA . ARG A 1 192 ? 6.761 -6.076 -12.320 1.00 69.06 192 ARG A CA 1
ATOM 1564 C C . ARG A 1 192 ? 7.539 -4.757 -12.308 1.00 69.06 192 ARG A C 1
ATOM 1566 O O . ARG A 1 192 ? 7.177 -3.799 -12.990 1.00 69.06 192 ARG A O 1
ATOM 1573 N N . LEU A 1 193 ? 8.577 -4.706 -11.482 1.00 61.84 193 LEU A N 1
ATOM 1574 C CA . LEU A 1 193 ? 9.637 -3.696 -11.478 1.00 61.84 193 LEU A CA 1
ATOM 1575 C C . LEU A 1 193 ? 10.966 -4.367 -11.824 1.00 61.84 193 LEU A C 1
ATOM 1577 O O . LEU A 1 193 ? 11.133 -5.546 -11.445 1.00 61.84 193 LEU A O 1
#